Protein AF-X1PZP6-F1 (afdb_monomer_lite)

Structure (mmCIF, N/CA/C/O backbone):
data_AF-X1PZP6-F1
#
_entry.id   AF-X1PZP6-F1
#
loop_
_atom_site.group_PDB
_atom_site.id
_atom_site.type_symbol
_atom_site.label_atom_id
_atom_site.label_alt_id
_atom_site.label_comp_id
_atom_site.label_asym_id
_atom_site.label_entity_id
_atom_site.label_seq_id
_atom_site.pdbx_PDB_ins_code
_atom_site.Cartn_x
_atom_site.Cartn_y
_atom_site.Cartn_z
_atom_site.occupancy
_atom_site.B_iso_or_equiv
_atom_site.auth_seq_id
_atom_site.auth_comp_id
_atom_site.auth_asym_id
_atom_site.auth_atom_id
_atom_site.pdbx_PDB_model_num
ATOM 1 N N . HIS A 1 1 ? 18.015 -2.207 -12.209 1.00 95.69 1 HIS A N 1
ATOM 2 C CA . HIS A 1 1 ? 17.674 -1.345 -11.065 1.00 95.69 1 HIS A CA 1
ATOM 3 C C . HIS A 1 1 ? 18.508 -1.514 -9.787 1.00 95.69 1 HIS A C 1
ATOM 5 O O . HIS A 1 1 ? 19.257 -0.600 -9.487 1.00 95.69 1 HIS A O 1
ATOM 11 N N . LEU A 1 2 ? 18.472 -2.619 -9.016 1.00 95.50 2 LEU A N 1
ATOM 12 C CA . LEU A 1 2 ? 19.213 -2.667 -7.727 1.00 95.50 2 LEU A CA 1
ATOM 13 C C . LEU A 1 2 ? 20.711 -2.316 -7.862 1.00 95.50 2 LEU A C 1
ATOM 15 O O . LEU A 1 2 ? 21.256 -1.570 -7.054 1.00 95.50 2 LEU A O 1
ATOM 19 N N . ALA A 1 3 ? 21.375 -2.812 -8.912 1.00 95.50 3 ALA A N 1
ATOM 20 C CA . ALA A 1 3 ? 22.768 -2.464 -9.197 1.00 95.50 3 ALA A CA 1
ATOM 21 C C . ALA A 1 3 ? 22.977 -0.953 -9.432 1.00 95.50 3 ALA A C 1
ATOM 23 O O . ALA A 1 3 ? 23.988 -0.410 -8.993 1.00 95.50 3 ALA A O 1
ATOM 24 N N . TYR A 1 4 ? 22.013 -0.279 -10.068 1.00 97.00 4 TYR A N 1
ATOM 25 C CA . TYR A 1 4 ? 22.005 1.173 -10.251 1.00 97.00 4 TYR A CA 1
ATOM 26 C C . TYR A 1 4 ? 21.864 1.900 -8.909 1.00 97.00 4 TYR A C 1
ATOM 28 O O . TYR A 1 4 ? 22.669 2.782 -8.619 1.00 97.00 4 TYR A O 1
ATOM 36 N N . LEU A 1 5 ? 20.895 1.509 -8.070 1.00 96.38 5 LEU A N 1
ATOM 37 C CA . LEU A 1 5 ? 20.679 2.124 -6.753 1.00 96.38 5 LEU A CA 1
ATOM 38 C C . LEU A 1 5 ? 21.956 2.092 -5.911 1.00 96.38 5 LEU A C 1
ATOM 40 O O . LEU A 1 5 ? 22.409 3.121 -5.413 1.00 96.38 5 LEU A O 1
ATOM 44 N N . LYS A 1 6 ? 22.610 0.928 -5.874 1.00 95.25 6 LYS A N 1
ATOM 45 C CA . LYS A 1 6 ? 23.893 0.743 -5.197 1.00 95.25 6 LYS A CA 1
ATOM 46 C C . LYS A 1 6 ? 25.015 1.608 -5.760 1.00 95.25 6 LYS A C 1
ATOM 48 O O . LYS A 1 6 ? 25.738 2.234 -4.994 1.00 95.25 6 LYS A O 1
ATOM 53 N N . ALA A 1 7 ? 25.193 1.617 -7.081 1.00 96.50 7 ALA A N 1
ATOM 54 C CA . ALA A 1 7 ? 26.285 2.351 -7.721 1.00 96.50 7 ALA A CA 1
ATOM 55 C C . ALA A 1 7 ? 26.165 3.873 -7.542 1.00 96.50 7 ALA A C 1
ATOM 57 O O . ALA A 1 7 ? 27.146 4.590 -7.724 1.00 96.50 7 ALA A O 1
ATOM 58 N N . ASN A 1 8 ? 24.972 4.356 -7.188 1.00 96.38 8 ASN A N 1
ATOM 59 C CA . ASN A 1 8 ? 24.655 5.774 -7.074 1.00 96.38 8 ASN A CA 1
ATOM 60 C C . ASN A 1 8 ? 24.212 6.190 -5.664 1.00 96.38 8 ASN A C 1
ATOM 62 O O . ASN A 1 8 ? 23.780 7.330 -5.499 1.00 96.38 8 ASN A O 1
ATOM 66 N N . SER A 1 9 ? 24.307 5.291 -4.676 1.00 94.00 9 SER A N 1
ATOM 67 C CA . SER A 1 9 ? 23.881 5.511 -3.285 1.00 94.00 9 SER A CA 1
ATOM 68 C C . SER A 1 9 ? 22.495 6.159 -3.179 1.00 94.00 9 SER A C 1
ATOM 70 O O . SER A 1 9 ? 22.314 7.160 -2.487 1.00 94.00 9 SER A O 1
ATOM 72 N N . ALA A 1 10 ? 21.531 5.626 -3.928 1.00 93.12 10 ALA A N 1
ATOM 73 C CA . ALA A 1 10 ? 20.197 6.197 -4.070 1.00 93.12 10 ALA A CA 1
ATOM 74 C C . ALA A 1 10 ? 19.115 5.164 -3.751 1.00 93.12 10 ALA A C 1
ATOM 76 O O . ALA A 1 10 ? 19.317 3.972 -3.959 1.00 93.12 10 ALA A O 1
ATOM 77 N N . VAL A 1 11 ? 17.945 5.633 -3.320 1.00 92.38 11 VAL A N 1
ATOM 78 C CA . VAL A 1 11 ? 16.715 4.836 -3.208 1.00 92.38 11 VAL A CA 1
ATOM 79 C C . VAL A 1 11 ? 15.610 5.587 -3.944 1.00 92.38 11 VAL A C 1
ATOM 81 O O . VAL A 1 11 ? 15.443 6.792 -3.762 1.00 92.38 11 VAL A O 1
ATOM 84 N N . GLY A 1 12 ? 14.897 4.894 -4.826 1.00 92.88 12 GLY A N 1
ATOM 85 C CA . GLY A 1 12 ? 13.837 5.461 -5.655 1.00 92.88 12 GLY A CA 1
ATOM 86 C C . GLY A 1 12 ? 13.500 4.532 -6.816 1.00 92.88 12 GLY A C 1
ATOM 87 O O . GLY A 1 12 ? 14.046 3.439 -6.895 1.00 92.88 12 GLY A O 1
ATOM 88 N N . HIS A 1 13 ? 12.613 4.975 -7.707 1.00 93.88 13 HIS A N 1
ATOM 89 C CA . HIS A 1 13 ? 12.161 4.171 -8.854 1.00 93.88 13 HIS A CA 1
ATOM 90 C C . HIS A 1 13 ? 12.867 4.509 -10.169 1.00 93.88 13 HIS A C 1
ATOM 92 O O . HIS A 1 13 ? 12.934 3.694 -11.090 1.00 93.88 13 HIS A O 1
ATOM 98 N N . ASN A 1 14 ? 13.348 5.747 -10.286 1.00 95.44 14 ASN A N 1
ATOM 99 C CA . ASN A 1 14 ? 13.824 6.298 -11.546 1.00 95.44 14 ASN A CA 1
ATOM 100 C C . ASN A 1 14 ? 15.346 6.216 -11.646 1.00 95.44 14 ASN A C 1
ATOM 102 O O . ASN A 1 14 ? 16.065 6.372 -10.656 1.00 95.44 14 ASN A O 1
ATOM 106 N N . GLU A 1 15 ? 15.841 6.038 -12.867 1.00 97.06 15 GLU A N 1
ATOM 107 C CA . GLU A 1 15 ? 17.270 6.102 -13.170 1.00 97.06 15 GLU A CA 1
ATOM 108 C C . GLU A 1 15 ? 17.573 7.355 -13.999 1.00 97.06 15 GLU A C 1
ATOM 110 O O . GLU A 1 15 ? 16.755 7.832 -14.783 1.00 97.06 15 GLU A O 1
ATOM 115 N N . THR A 1 16 ? 18.765 7.919 -13.826 1.00 97.94 16 THR A N 1
ATOM 116 C CA . THR A 1 16 ? 19.224 9.096 -14.568 1.00 97.94 16 THR A CA 1
ATOM 117 C C . THR A 1 16 ? 20.174 8.654 -15.672 1.00 97.94 16 THR A C 1
ATOM 119 O O . THR A 1 16 ? 21.178 7.995 -15.396 1.00 97.94 16 THR A O 1
ATOM 122 N N . ALA A 1 17 ? 19.882 9.040 -16.915 1.00 97.56 17 ALA A N 1
ATOM 123 C CA . ALA A 1 17 ? 20.737 8.731 -18.056 1.00 97.56 17 ALA A CA 1
ATOM 124 C C . ALA A 1 17 ? 22.180 9.216 -17.824 1.00 97.56 17 ALA A C 1
ATOM 126 O O . ALA A 1 17 ? 22.410 10.301 -17.289 1.00 97.56 17 ALA A O 1
ATOM 127 N N . GLY A 1 18 ? 23.154 8.392 -18.214 1.00 96.88 18 GLY A N 1
ATOM 128 C CA . GLY A 1 18 ? 24.583 8.676 -18.045 1.00 96.88 18 GLY A CA 1
ATOM 129 C C . GLY A 1 18 ? 25.171 8.297 -16.680 1.00 96.88 18 GLY A C 1
ATOM 130 O O . GLY A 1 18 ? 26.392 8.307 -16.539 1.00 96.88 18 GLY A O 1
ATOM 131 N N . LYS A 1 19 ? 24.356 7.915 -15.686 1.00 97.94 19 LYS A N 1
ATOM 132 C CA . LYS A 1 19 ? 24.867 7.375 -14.416 1.00 97.94 19 LYS A CA 1
ATOM 133 C C . LYS A 1 19 ? 25.231 5.882 -14.528 1.00 97.94 19 LYS A C 1
ATOM 135 O O . LYS A 1 19 ? 24.613 5.159 -15.316 1.00 97.94 19 LYS A O 1
ATOM 140 N N . PRO A 1 20 ? 26.211 5.386 -13.744 1.00 97.69 20 PRO A N 1
ATOM 141 C CA . PRO A 1 20 ? 26.599 3.978 -13.758 1.00 97.69 20 PRO A CA 1
ATOM 142 C C . PRO A 1 20 ? 25.419 3.036 -13.501 1.00 97.69 20 PRO A C 1
ATOM 144 O O . PRO A 1 20 ? 24.624 3.257 -12.587 1.00 97.69 20 PRO A O 1
ATOM 147 N N . GLY A 1 21 ? 25.329 1.969 -14.297 1.00 94.88 21 GLY A N 1
ATOM 148 C CA . GLY A 1 21 ? 24.275 0.959 -14.177 1.00 94.88 21 GLY A CA 1
ATOM 149 C C . GLY A 1 21 ? 22.915 1.361 -14.755 1.00 94.88 21 GLY A C 1
ATOM 150 O O . GLY A 1 21 ? 21.955 0.636 -14.517 1.00 94.88 21 GLY A O 1
ATOM 151 N N . PHE A 1 22 ? 22.820 2.483 -15.482 1.00 97.44 22 PHE A N 1
ATOM 152 C CA . PHE A 1 22 ? 21.589 2.910 -16.153 1.00 97.44 22 PHE A CA 1
ATOM 153 C C . PHE A 1 22 ? 21.086 1.855 -17.149 1.00 97.44 22 PHE A C 1
ATOM 155 O O . PHE A 1 22 ? 21.840 1.346 -17.979 1.00 97.44 22 PHE A O 1
ATOM 162 N N . THR A 1 23 ? 19.794 1.566 -17.069 1.00 96.25 23 THR A N 1
ATOM 163 C CA . THR A 1 23 ? 19.047 0.610 -17.893 1.00 96.25 23 THR A CA 1
ATOM 164 C C . THR A 1 23 ? 17.779 1.226 -18.480 1.00 96.25 23 THR A C 1
ATOM 166 O O . THR A 1 23 ? 17.392 0.856 -19.584 1.00 96.25 23 THR A O 1
ATOM 169 N N . GLY A 1 24 ? 17.160 2.192 -17.795 1.00 97.25 24 GLY A N 1
ATOM 170 C CA . GLY A 1 24 ? 15.976 2.903 -18.281 1.00 97.25 24 GLY A CA 1
ATOM 171 C C . GLY A 1 24 ? 15.458 3.919 -17.264 1.00 97.25 24 GLY A C 1
ATOM 172 O O . GLY A 1 24 ? 15.634 3.743 -16.060 1.00 97.25 24 GLY A O 1
ATOM 173 N N . ALA A 1 25 ? 14.813 4.992 -17.721 1.00 97.31 25 ALA A N 1
ATOM 174 C CA . ALA A 1 25 ? 14.465 6.117 -16.853 1.00 97.31 25 ALA A CA 1
ATOM 175 C C . ALA A 1 25 ? 13.377 5.775 -15.822 1.00 97.31 25 ALA A C 1
ATOM 177 O O . ALA A 1 25 ? 13.389 6.324 -14.723 1.00 97.31 25 ALA A O 1
ATOM 178 N N . ASN A 1 26 ? 12.473 4.852 -16.153 1.00 96.94 26 ASN A N 1
ATOM 179 C CA . ASN A 1 26 ? 11.360 4.404 -15.310 1.00 96.94 26 ASN A CA 1
ATOM 180 C C . ASN A 1 26 ? 11.295 2.862 -15.237 1.00 96.94 26 ASN A C 1
ATOM 182 O O . ASN A 1 26 ? 11.942 2.188 -16.046 1.00 96.94 26 ASN A O 1
ATOM 186 N N . PRO A 1 27 ? 10.505 2.279 -14.311 1.00 96.38 27 PRO A N 1
ATOM 187 C CA . PRO A 1 27 ? 10.437 0.826 -14.128 1.00 96.38 27 PRO A CA 1
ATOM 188 C C . PRO A 1 27 ? 10.115 0.021 -15.394 1.00 96.38 27 PRO A C 1
ATOM 190 O O . PRO A 1 27 ? 10.671 -1.060 -15.597 1.00 96.38 27 PRO A O 1
ATOM 193 N N . TYR A 1 28 ? 9.255 0.549 -16.269 1.00 96.75 28 TYR A N 1
ATOM 194 C CA . TYR A 1 28 ? 8.913 -0.101 -17.534 1.00 96.75 28 TYR A CA 1
ATOM 195 C C . TYR A 1 28 ? 10.122 -0.204 -18.464 1.00 96.75 28 TYR A C 1
ATOM 197 O O . TYR A 1 28 ? 10.465 -1.297 -18.918 1.00 96.75 28 TYR A O 1
ATOM 205 N N . GLU A 1 29 ? 10.813 0.911 -18.700 1.00 97.69 29 GLU A N 1
ATOM 206 C CA . GLU A 1 29 ? 12.006 0.940 -19.550 1.00 97.69 29 GLU A CA 1
ATOM 207 C C . GLU A 1 29 ? 13.117 0.038 -19.005 1.00 97.69 29 GLU A C 1
ATOM 209 O O . GLU A 1 29 ? 13.727 -0.707 -19.771 1.00 97.69 29 GLU A O 1
ATOM 214 N N . GLN A 1 30 ? 13.331 0.045 -17.685 1.00 97.00 30 GLN A N 1
ATOM 215 C CA . GLN A 1 30 ? 14.315 -0.815 -17.019 1.00 97.00 30 GLN A CA 1
ATOM 216 C C . GLN A 1 30 ? 14.037 -2.299 -17.276 1.00 97.00 30 GLN A C 1
ATOM 218 O O . GLN A 1 30 ? 14.954 -3.057 -17.589 1.00 97.00 30 GLN A O 1
ATOM 223 N N . GLY A 1 31 ? 12.773 -2.720 -17.146 1.00 94.81 31 GLY A N 1
ATOM 224 C CA . GLY A 1 31 ? 12.367 -4.101 -17.394 1.00 94.81 31 GLY A CA 1
ATOM 225 C C . GLY A 1 31 ? 12.515 -4.495 -18.864 1.00 94.81 31 GLY A C 1
ATOM 226 O O . GLY A 1 31 ? 13.090 -5.540 -19.174 1.00 94.81 31 GLY A O 1
ATOM 227 N N . VAL A 1 32 ? 12.043 -3.649 -19.784 1.00 95.19 32 VAL A N 1
ATOM 228 C CA . VAL A 1 32 ? 12.137 -3.907 -21.231 1.00 95.19 32 VAL A CA 1
ATOM 229 C C . VAL A 1 32 ? 13.595 -3.993 -21.692 1.00 95.19 32 VAL A C 1
ATOM 231 O O . VAL A 1 32 ? 13.919 -4.857 -22.508 1.00 95.19 32 VAL A O 1
ATOM 234 N N . ALA A 1 33 ? 14.490 -3.168 -21.140 1.00 95.56 33 ALA A N 1
ATOM 235 C CA . ALA A 1 33 ? 15.917 -3.185 -21.467 1.00 95.56 33 ALA A CA 1
ATOM 236 C C . ALA A 1 33 ? 16.604 -4.528 -21.162 1.00 95.56 33 ALA A C 1
ATOM 238 O O . ALA A 1 33 ? 17.604 -4.862 -21.795 1.00 95.56 33 ALA A O 1
ATOM 239 N N . VAL A 1 34 ? 16.059 -5.316 -20.229 1.00 91.12 34 VAL A N 1
ATOM 240 C CA . VAL A 1 34 ? 16.585 -6.638 -19.846 1.00 91.12 34 VAL A CA 1
ATOM 241 C C . VAL A 1 34 ? 15.716 -7.803 -20.335 1.00 91.12 34 VAL A C 1
ATOM 243 O O . VAL A 1 34 ? 15.898 -8.935 -19.893 1.00 91.12 34 VAL A O 1
ATOM 246 N N . GLY A 1 35 ? 14.793 -7.546 -21.269 1.00 92.00 35 GLY A N 1
ATOM 247 C CA . GLY A 1 35 ? 14.030 -8.583 -21.969 1.00 92.00 35 GLY A CA 1
ATOM 248 C C . GLY A 1 35 ? 12.621 -8.846 -21.437 1.00 92.00 35 GLY A C 1
ATOM 249 O O . GLY A 1 35 ? 11.993 -9.819 -21.855 1.00 92.00 35 GLY A O 1
ATOM 250 N N . ALA A 1 36 ? 12.090 -8.002 -20.549 1.00 91.88 36 ALA A N 1
ATOM 251 C CA . ALA A 1 36 ? 10.678 -8.080 -20.189 1.00 91.88 36 ALA A CA 1
ATOM 252 C C . ALA A 1 36 ? 9.788 -7.778 -21.417 1.00 91.88 36 ALA A C 1
ATOM 254 O O . ALA A 1 36 ? 10.164 -7.010 -22.306 1.00 91.88 36 ALA A O 1
ATOM 255 N N . SER A 1 37 ? 8.595 -8.381 -21.479 1.00 90.69 37 SER A N 1
ATOM 256 C CA . SER A 1 37 ? 7.618 -8.117 -22.545 1.00 90.69 37 SER A CA 1
ATOM 257 C C . SER A 1 37 ? 7.299 -6.621 -22.658 1.00 90.69 37 SER A C 1
ATOM 259 O O . SER A 1 37 ? 7.200 -5.933 -21.646 1.00 90.69 37 SER A O 1
ATOM 261 N N . LYS A 1 38 ? 7.113 -6.124 -23.884 1.00 93.00 38 LYS A N 1
ATOM 262 C CA . LYS A 1 38 ? 6.648 -4.749 -24.123 1.00 93.00 38 LYS A CA 1
ATOM 263 C C . LYS A 1 38 ? 5.143 -4.598 -23.904 1.00 93.00 38 LYS A C 1
ATOM 265 O O . LYS A 1 38 ? 4.691 -3.510 -23.593 1.00 93.00 38 LYS A O 1
ATOM 270 N N . ASP A 1 39 ? 4.382 -5.685 -23.987 1.00 92.31 39 ASP A N 1
ATOM 271 C CA . ASP A 1 39 ? 2.924 -5.677 -23.835 1.00 92.31 39 ASP A CA 1
ATOM 272 C C . ASP A 1 39 ? 2.522 -5.904 -22.372 1.00 92.31 39 ASP A C 1
ATOM 274 O O . ASP A 1 39 ? 1.774 -6.830 -22.058 1.00 92.31 39 ASP A O 1
ATOM 278 N N . GLN A 1 40 ? 3.090 -5.124 -21.453 1.00 92.88 40 GLN A N 1
ATOM 279 C CA . GLN A 1 40 ? 2.795 -5.233 -20.026 1.00 92.88 40 GLN A CA 1
ATOM 280 C C . GLN A 1 40 ? 2.974 -3.895 -19.309 1.00 92.88 40 GLN A C 1
ATOM 282 O O . GLN A 1 40 ? 3.670 -2.993 -19.783 1.00 92.88 40 GLN A O 1
ATOM 287 N N . TRP A 1 41 ? 2.408 -3.817 -18.113 1.00 95.62 41 TRP A N 1
ATOM 288 C CA . TRP A 1 41 ? 2.738 -2.797 -17.132 1.00 95.62 41 TRP A CA 1
ATOM 289 C C . TRP A 1 41 ? 3.763 -3.322 -16.138 1.00 95.62 41 TRP A C 1
ATOM 291 O O . TRP A 1 41 ? 3.681 -4.474 -15.707 1.00 95.62 41 TRP A O 1
ATOM 301 N N . ILE A 1 42 ? 4.718 -2.467 -15.772 1.00 95.69 42 ILE A N 1
ATOM 302 C CA . ILE A 1 42 ? 5.738 -2.781 -14.770 1.00 95.69 42 ILE A CA 1
ATOM 303 C C . ILE A 1 42 ? 5.692 -1.737 -13.660 1.00 95.69 42 ILE A C 1
ATOM 305 O O . ILE A 1 42 ? 5.893 -0.546 -13.894 1.00 95.69 42 ILE A O 1
ATOM 309 N N . SER A 1 43 ? 5.461 -2.184 -12.434 1.00 93.94 43 SER A N 1
ATOM 310 C CA . SER A 1 43 ? 5.644 -1.364 -11.240 1.00 93.94 43 SER A CA 1
ATOM 311 C C . SER A 1 43 ? 6.860 -1.812 -10.452 1.00 93.94 43 SER A C 1
ATOM 313 O O . SER A 1 43 ? 7.409 -2.888 -10.692 1.00 93.94 43 SER A O 1
ATOM 315 N N . GLN A 1 44 ? 7.264 -0.992 -9.490 1.00 94.81 44 GLN A N 1
ATOM 316 C CA . GLN A 1 44 ? 8.413 -1.253 -8.655 1.00 94.81 44 GLN A CA 1
ATOM 317 C C . GLN A 1 44 ? 8.210 -0.732 -7.231 1.00 94.81 44 GLN A C 1
ATOM 319 O O . GLN A 1 44 ? 7.620 0.325 -7.033 1.00 94.81 44 GLN A O 1
ATOM 324 N N . ALA A 1 45 ? 8.750 -1.454 -6.254 1.00 94.31 45 ALA A N 1
ATOM 325 C CA . ALA A 1 45 ? 9.012 -0.967 -4.904 1.00 94.31 45 ALA A CA 1
ATOM 326 C C . ALA A 1 45 ? 10.514 -1.103 -4.626 1.00 94.31 45 ALA A C 1
ATOM 328 O O . ALA A 1 45 ? 11.132 -2.082 -5.054 1.00 94.31 45 ALA A O 1
ATOM 329 N N . ALA A 1 46 ? 11.109 -0.126 -3.947 1.00 93.94 46 ALA A N 1
ATOM 330 C CA . ALA A 1 46 ? 12.536 -0.115 -3.648 1.00 93.94 46 ALA A CA 1
ATOM 331 C C . ALA A 1 46 ? 12.781 0.359 -2.216 1.00 93.94 46 ALA A C 1
ATOM 333 O O . ALA A 1 46 ? 12.115 1.277 -1.750 1.00 93.94 46 ALA A O 1
ATOM 334 N N . ASP A 1 47 ? 13.745 -0.265 -1.548 1.00 93.31 47 ASP A N 1
ATOM 335 C CA . ASP A 1 47 ? 14.122 0.033 -0.169 1.00 93.31 47 ASP A CA 1
ATOM 336 C C . ASP A 1 47 ? 15.649 -0.013 -0.005 1.00 93.31 47 ASP A C 1
ATOM 338 O O . ASP A 1 47 ? 16.343 -0.774 -0.691 1.00 93.31 47 ASP A O 1
ATOM 342 N N . GLY A 1 48 ? 16.158 0.786 0.931 1.00 91.31 48 GLY A N 1
ATOM 343 C CA . GLY A 1 48 ? 17.525 0.745 1.453 1.00 91.31 48 GLY A CA 1
ATOM 344 C C . GLY A 1 48 ? 17.679 -0.194 2.658 1.00 91.31 48 GLY A C 1
ATOM 345 O O . GLY A 1 48 ? 18.538 0.037 3.509 1.00 91.31 48 GLY A O 1
ATOM 346 N N . SER A 1 49 ? 16.845 -1.234 2.739 1.00 88.19 49 SER A N 1
ATOM 347 C CA . SER A 1 49 ? 16.806 -2.227 3.812 1.00 88.19 49 SER A CA 1
ATOM 348 C C . SER A 1 49 ? 16.720 -3.649 3.248 1.00 88.19 49 SER A C 1
ATOM 350 O O . SER A 1 49 ? 16.057 -3.914 2.242 1.00 88.19 49 SER A O 1
ATOM 352 N N . ILE A 1 50 ? 17.360 -4.612 3.926 1.00 86.38 50 ILE A N 1
ATOM 353 C CA . ILE A 1 50 ? 17.142 -6.049 3.662 1.00 86.38 50 ILE A CA 1
ATOM 354 C C . ILE A 1 50 ? 15.802 -6.545 4.231 1.00 86.38 50 ILE A C 1
ATOM 356 O O . ILE A 1 50 ? 15.319 -7.599 3.825 1.00 86.38 50 ILE A O 1
ATOM 360 N N . GLY A 1 51 ? 15.206 -5.785 5.156 1.00 89.38 51 GLY A N 1
ATOM 361 C CA . GLY A 1 51 ? 13.892 -6.018 5.756 1.00 89.38 51 GLY A CA 1
ATOM 362 C C . GLY A 1 51 ? 12.731 -5.437 4.948 1.00 89.38 51 GLY A C 1
ATOM 363 O O . GLY A 1 51 ? 11.620 -5.375 5.462 1.00 89.38 51 GLY A O 1
ATOM 364 N N . CYS A 1 52 ? 12.963 -5.065 3.687 1.00 91.38 52 CYS A N 1
ATOM 365 C CA . CYS A 1 52 ? 12.043 -4.293 2.851 1.00 91.38 52 CYS A CA 1
ATOM 366 C C . CYS A 1 52 ? 10.594 -4.789 2.823 1.00 91.38 52 CYS A C 1
ATOM 368 O O . CYS A 1 52 ? 9.677 -3.988 2.755 1.00 91.38 52 CYS A O 1
ATOM 370 N N . LEU A 1 53 ? 10.332 -6.101 2.884 1.00 91.75 53 LEU A N 1
ATOM 371 C CA . LEU A 1 53 ? 8.950 -6.593 2.917 1.00 91.75 53 LEU A CA 1
ATOM 372 C C . LEU A 1 53 ? 8.213 -6.157 4.190 1.00 91.75 53 LEU A C 1
ATOM 374 O O . LEU A 1 53 ? 7.022 -5.871 4.121 1.00 91.75 53 LEU A O 1
ATOM 378 N N . ALA A 1 54 ? 8.899 -6.119 5.333 1.00 92.44 54 ALA A N 1
ATOM 379 C CA . ALA A 1 54 ? 8.333 -5.605 6.575 1.00 92.44 54 ALA A CA 1
ATOM 380 C C . ALA A 1 54 ? 8.143 -4.085 6.491 1.00 92.44 54 ALA A C 1
ATOM 382 O O . ALA A 1 54 ? 7.084 -3.591 6.866 1.00 92.44 54 ALA A O 1
ATOM 383 N N . ASP A 1 55 ? 9.116 -3.373 5.921 1.00 93.44 55 ASP A N 1
ATOM 384 C CA . ASP A 1 55 ? 9.069 -1.919 5.740 1.00 93.44 55 ASP A CA 1
ATOM 385 C C . ASP A 1 55 ? 7.918 -1.507 4.799 1.00 93.44 55 ASP A C 1
ATOM 387 O O . ASP A 1 55 ? 7.099 -0.657 5.139 1.00 93.44 55 ASP A O 1
ATOM 391 N N . PHE A 1 56 ? 7.754 -2.198 3.667 1.00 94.75 56 PHE A N 1
ATOM 392 C CA . PHE A 1 56 ? 6.643 -1.987 2.736 1.00 94.75 56 PHE A CA 1
ATOM 393 C C . PHE A 1 56 ? 5.281 -2.384 3.310 1.00 94.75 56 PHE A C 1
ATOM 395 O O . PHE A 1 56 ? 4.272 -1.804 2.918 1.00 94.75 56 PHE A O 1
ATOM 402 N N . ARG A 1 57 ? 5.216 -3.379 4.206 1.00 95.50 57 ARG A N 1
ATOM 403 C CA . ARG A 1 57 ? 3.972 -3.710 4.921 1.00 95.50 57 ARG A CA 1
ATOM 404 C C . ARG A 1 57 ? 3.628 -2.663 5.972 1.00 95.50 57 ARG A C 1
ATOM 406 O O . ARG A 1 57 ? 2.458 -2.377 6.178 1.00 95.50 57 ARG A O 1
ATOM 413 N N . ASN A 1 58 ? 4.638 -2.081 6.606 1.00 95.88 58 ASN A N 1
ATOM 414 C CA . ASN A 1 58 ? 4.516 -1.000 7.574 1.00 95.88 58 ASN A CA 1
ATOM 415 C C . ASN A 1 58 ? 4.482 0.371 6.883 1.00 95.88 58 ASN A C 1
ATOM 417 O O . ASN A 1 58 ? 5.198 1.290 7.263 1.00 95.88 58 ASN A O 1
ATOM 421 N N . SER A 1 59 ? 3.694 0.487 5.821 1.00 95.56 59 SER A N 1
ATOM 422 C CA . SER A 1 59 ? 3.658 1.650 4.943 1.00 95.56 59 SER A CA 1
ATOM 423 C C . SER A 1 59 ? 2.233 1.868 4.434 1.00 95.56 59 SER A C 1
ATOM 425 O O . SER A 1 59 ? 1.392 0.973 4.495 1.00 95.56 59 SER A O 1
ATOM 427 N N . VAL A 1 60 ? 1.935 3.068 3.942 1.00 97.25 60 VAL A N 1
ATOM 428 C CA . VAL A 1 60 ? 0.666 3.375 3.277 1.00 97.25 60 VAL A CA 1
ATOM 429 C C . VAL A 1 60 ? 0.751 3.000 1.796 1.00 97.25 60 VAL A C 1
ATOM 431 O O . VAL A 1 60 ? 0.044 2.108 1.324 1.00 97.25 60 VAL A O 1
ATOM 434 N N . TYR A 1 61 ? 1.629 3.644 1.028 1.00 96.31 61 TYR A N 1
ATOM 435 C CA . TYR A 1 61 ? 1.616 3.522 -0.428 1.00 96.31 61 TYR A CA 1
ATOM 436 C C . TYR A 1 61 ? 2.273 2.240 -0.927 1.00 96.31 61 TYR A C 1
ATOM 438 O O . TYR A 1 61 ? 1.763 1.628 -1.870 1.00 96.31 61 TYR A O 1
ATOM 446 N N . HIS A 1 62 ? 3.356 1.789 -0.294 1.00 95.88 62 HIS A N 1
ATOM 447 C CA . HIS A 1 62 ? 3.952 0.509 -0.659 1.00 95.88 62 HIS A CA 1
ATOM 448 C C . HIS A 1 62 ? 3.057 -0.661 -0.253 1.00 95.88 62 HIS A C 1
ATOM 450 O O . HIS A 1 62 ? 2.921 -1.571 -1.064 1.00 95.88 62 HIS A O 1
ATOM 456 N N . LEU A 1 63 ? 2.364 -0.630 0.895 1.00 96.94 63 LEU A N 1
ATOM 457 C CA . LEU A 1 63 ? 1.471 -1.723 1.313 1.00 96.94 63 LEU A CA 1
ATOM 458 C C . LEU A 1 63 ? 0.373 -2.001 0.277 1.00 96.94 63 LEU A C 1
ATOM 460 O O . LEU A 1 63 ? 0.221 -3.142 -0.169 1.00 96.94 63 LEU A O 1
ATOM 464 N N . GLN A 1 64 ? -0.354 -0.972 -0.179 1.00 96.06 64 GLN A N 1
ATOM 465 C CA . GLN A 1 64 ? -1.344 -1.155 -1.255 1.00 96.06 64 GLN A CA 1
ATOM 466 C C . GLN A 1 64 ? -0.694 -1.612 -2.567 1.00 96.06 64 GLN A C 1
ATOM 468 O O . GLN A 1 64 ? -1.343 -2.281 -3.377 1.00 96.06 64 GLN A O 1
ATOM 473 N N . GLY A 1 65 ? 0.577 -1.255 -2.775 1.00 94.25 65 GLY A N 1
ATOM 474 C CA . GLY A 1 65 ? 1.332 -1.570 -3.973 1.00 94.25 65 GLY A CA 1
ATOM 475 C C . GLY A 1 65 ? 1.755 -3.036 -4.040 1.00 94.25 65 GLY A C 1
ATOM 476 O O . GLY A 1 65 ? 1.451 -3.729 -5.014 1.00 94.25 65 GLY A O 1
ATOM 477 N N . ILE A 1 66 ? 2.393 -3.527 -2.974 1.00 94.38 66 ILE A N 1
ATOM 478 C CA . ILE A 1 66 ? 2.874 -4.909 -2.846 1.00 94.38 66 ILE A CA 1
ATOM 479 C C . ILE A 1 66 ? 1.727 -5.918 -2.703 1.00 94.38 66 ILE A C 1
ATOM 481 O O . ILE A 1 66 ? 1.928 -7.100 -2.949 1.00 94.38 66 ILE A O 1
ATOM 485 N N . THR A 1 67 ? 0.529 -5.453 -2.333 1.00 93.81 67 THR A N 1
ATOM 486 C CA . THR A 1 67 ? -0.707 -6.255 -2.272 1.00 93.81 67 THR A CA 1
ATOM 487 C C . THR A 1 67 ? -1.659 -5.981 -3.440 1.00 93.81 67 THR A C 1
ATOM 489 O O . THR A 1 67 ? -2.825 -6.375 -3.394 1.00 93.81 67 THR A O 1
ATOM 492 N N . SER A 1 68 ? -1.206 -5.257 -4.470 1.00 92.50 68 SER A N 1
ATOM 493 C CA . SER A 1 68 ? -2.033 -4.945 -5.637 1.00 92.50 68 SER A CA 1
ATOM 494 C C . SER A 1 68 ? -2.173 -6.122 -6.598 1.00 92.50 68 SER A C 1
ATOM 496 O O . SER A 1 68 ? -1.630 -7.201 -6.377 1.00 92.50 68 SER A O 1
ATOM 498 N N . ASN A 1 69 ? -2.903 -5.901 -7.690 1.00 91.00 69 ASN A N 1
ATOM 499 C CA . ASN A 1 69 ? -3.046 -6.892 -8.745 1.00 91.00 69 ASN A CA 1
ATOM 500 C C . ASN A 1 69 ? -1.693 -7.070 -9.441 1.00 91.00 69 ASN A C 1
ATOM 502 O O . ASN A 1 69 ? -1.141 -6.121 -10.001 1.00 91.00 69 ASN A O 1
ATOM 506 N N . GLN A 1 70 ? -1.153 -8.279 -9.380 1.00 90.62 70 GLN A N 1
ATOM 507 C CA . GLN A 1 70 ? 0.154 -8.630 -9.924 1.00 90.62 70 GLN A CA 1
ATOM 508 C C . GLN A 1 70 ? 0.055 -10.023 -10.544 1.00 90.62 70 GLN A C 1
ATOM 510 O O . GLN A 1 70 ? -0.784 -10.825 -10.141 1.00 90.62 70 GLN A O 1
ATOM 515 N N . GLU A 1 71 ? 0.888 -10.317 -11.534 1.00 93.00 71 GLU A N 1
ATOM 516 C CA . GLU A 1 71 ? 0.962 -11.653 -12.147 1.00 93.00 71 GLU A CA 1
ATOM 517 C C . GLU A 1 71 ? 2.337 -12.274 -11.964 1.00 93.00 71 GLU A C 1
ATOM 519 O O . GLU A 1 71 ? 2.474 -13.478 -11.761 1.00 93.00 71 GLU A O 1
ATOM 524 N N . THR A 1 72 ? 3.367 -11.435 -12.021 1.00 92.88 72 THR A N 1
ATOM 525 C CA . THR A 1 72 ? 4.752 -11.846 -11.829 1.00 92.88 72 THR A CA 1
ATOM 526 C C . THR A 1 72 ? 5.443 -10.895 -10.875 1.00 92.88 72 THR A C 1
ATOM 528 O O . THR A 1 72 ? 5.277 -9.678 -10.986 1.00 92.88 72 THR A O 1
ATOM 531 N N . ILE A 1 73 ? 6.270 -11.447 -9.992 1.00 93.69 73 ILE A N 1
ATOM 532 C CA . ILE A 1 73 ? 7.068 -10.684 -9.036 1.00 93.69 73 ILE A CA 1
ATOM 533 C C . ILE A 1 73 ? 8.532 -11.064 -9.230 1.00 93.69 73 ILE A C 1
ATOM 535 O O . ILE A 1 73 ? 8.883 -12.242 -9.190 1.00 93.69 73 ILE A O 1
ATOM 539 N N . GLY A 1 74 ? 9.387 -10.067 -9.439 1.00 93.62 74 GLY A N 1
ATOM 540 C CA . GLY A 1 74 ? 10.838 -10.224 -9.434 1.00 93.62 74 GLY A CA 1
ATOM 541 C C . GLY A 1 74 ? 11.433 -9.507 -8.231 1.00 93.62 74 GLY A C 1
ATOM 542 O O . GLY A 1 74 ? 11.258 -8.299 -8.109 1.00 93.62 74 GLY A O 1
ATOM 543 N N . LEU A 1 75 ? 12.145 -10.224 -7.363 1.00 94.25 75 LEU A N 1
ATOM 544 C CA . LEU A 1 75 ? 12.772 -9.673 -6.160 1.00 94.25 75 LEU A CA 1
ATOM 545 C C . LEU A 1 75 ? 14.295 -9.754 -6.270 1.00 94.25 75 LEU A C 1
ATOM 547 O O . LEU A 1 75 ? 14.852 -10.798 -6.603 1.00 94.25 75 LEU A O 1
ATOM 551 N N . SER A 1 76 ? 14.969 -8.659 -5.938 1.00 93.94 76 SER A N 1
ATOM 552 C CA . SER A 1 76 ? 16.419 -8.610 -5.788 1.00 93.94 76 SER A CA 1
ATOM 553 C C . SER A 1 76 ? 16.753 -7.981 -4.444 1.00 93.94 76 SER A C 1
ATOM 555 O O . SER A 1 76 ? 16.375 -6.839 -4.203 1.00 93.94 76 SER A O 1
ATOM 557 N N . ILE A 1 77 ? 17.499 -8.696 -3.600 1.00 94.50 77 ILE A N 1
ATOM 558 C CA . ILE A 1 77 ? 17.993 -8.199 -2.308 1.00 94.50 77 ILE A CA 1
ATOM 559 C C . ILE A 1 77 ? 19.502 -8.383 -2.275 1.00 94.50 77 ILE A C 1
ATOM 561 O O . ILE A 1 77 ? 19.992 -9.494 -2.485 1.00 94.50 77 ILE A O 1
ATOM 565 N N . ARG A 1 78 ? 20.248 -7.302 -2.040 1.00 92.56 78 ARG A N 1
ATOM 566 C CA . ARG A 1 78 ? 21.709 -7.362 -1.953 1.00 92.56 78 ARG A CA 1
ATOM 567 C C . ARG A 1 78 ? 22.297 -6.111 -1.307 1.00 92.56 78 ARG A C 1
ATOM 569 O O . ARG A 1 78 ? 21.940 -5.003 -1.690 1.00 92.56 78 ARG A O 1
ATOM 576 N N . ASP A 1 79 ? 23.271 -6.309 -0.416 1.00 89.69 79 ASP A N 1
ATOM 577 C CA . ASP A 1 79 ? 24.119 -5.259 0.172 1.00 89.69 79 ASP A CA 1
ATOM 578 C C . ASP A 1 79 ? 23.319 -4.075 0.747 1.00 89.69 79 ASP A C 1
ATOM 580 O O . ASP A 1 79 ? 23.632 -2.919 0.480 1.00 89.69 79 ASP A O 1
ATOM 584 N N . GLY A 1 80 ? 22.256 -4.376 1.500 1.00 90.00 80 GLY A N 1
ATOM 585 C CA . GLY A 1 80 ? 21.404 -3.356 2.116 1.00 90.00 80 GLY A CA 1
ATOM 586 C C . GLY A 1 80 ? 20.356 -2.747 1.189 1.00 90.00 80 GLY A C 1
ATOM 587 O O . GLY A 1 80 ? 19.695 -1.816 1.599 1.00 90.00 80 GLY A O 1
ATOM 588 N N . TYR A 1 81 ? 20.173 -3.247 -0.032 1.00 93.94 81 TYR A N 1
ATOM 589 C CA . TYR A 1 81 ? 19.115 -2.784 -0.931 1.00 93.94 81 TYR A CA 1
ATOM 590 C C . TYR A 1 81 ? 18.137 -3.901 -1.242 1.00 93.94 81 TYR A C 1
ATOM 592 O O . TYR A 1 81 ? 18.514 -5.074 -1.324 1.00 93.94 81 TYR A O 1
ATOM 600 N N . CYS A 1 82 ? 16.902 -3.507 -1.513 1.00 95.25 82 CYS A N 1
ATOM 601 C CA . CYS A 1 82 ? 15.847 -4.381 -1.979 1.00 95.25 82 CYS A CA 1
ATOM 602 C C . CYS A 1 82 ? 15.070 -3.698 -3.103 1.00 95.25 82 CYS A C 1
ATOM 604 O O . CYS A 1 82 ? 14.718 -2.527 -3.005 1.00 95.25 82 CYS A O 1
ATOM 606 N N . VAL A 1 83 ? 14.809 -4.428 -4.186 1.00 95.19 83 VAL A N 1
ATOM 607 C CA . VAL A 1 83 ? 13.945 -3.978 -5.281 1.00 95.19 83 VAL A CA 1
ATOM 608 C C . VAL A 1 83 ? 12.991 -5.104 -5.642 1.00 95.19 83 VAL A C 1
ATOM 610 O O . VAL A 1 83 ? 13.429 -6.218 -5.938 1.00 95.19 83 VAL A O 1
ATOM 613 N N . MET A 1 84 ? 11.700 -4.793 -5.661 1.00 95.06 84 MET A N 1
ATOM 614 C CA . MET A 1 84 ? 10.652 -5.643 -6.212 1.00 95.06 84 MET A CA 1
ATOM 615 C C . MET A 1 84 ? 10.108 -5.026 -7.488 1.00 95.06 84 MET A C 1
ATOM 617 O O . MET A 1 84 ? 9.744 -3.858 -7.480 1.00 95.06 84 MET A O 1
ATOM 621 N N . ASN A 1 85 ? 10.017 -5.810 -8.557 1.00 95.12 85 ASN A N 1
ATOM 622 C CA . ASN A 1 85 ? 9.277 -5.451 -9.760 1.00 95.12 85 ASN A CA 1
ATOM 623 C C . ASN A 1 85 ? 8.009 -6.290 -9.852 1.00 95.12 85 ASN A C 1
ATOM 625 O O . ASN A 1 85 ? 8.035 -7.495 -9.597 1.00 95.12 85 ASN A O 1
ATOM 629 N N . PHE A 1 86 ? 6.930 -5.651 -10.278 1.00 95.06 86 PHE A N 1
ATOM 630 C CA . PHE A 1 86 ? 5.611 -6.246 -10.410 1.00 95.06 86 PHE A CA 1
ATOM 631 C C . PHE A 1 86 ? 5.154 -6.135 -11.857 1.00 95.06 86 PHE A C 1
ATOM 633 O O . PHE A 1 86 ? 5.067 -5.028 -12.385 1.00 95.06 86 PHE A O 1
ATOM 640 N N . GLY A 1 87 ? 4.887 -7.271 -12.493 1.00 94.50 87 GLY A N 1
ATOM 641 C CA . GLY A 1 87 ? 4.418 -7.343 -13.875 1.00 94.50 87 GLY A CA 1
ATOM 642 C C . GLY A 1 87 ? 2.922 -7.624 -13.949 1.00 94.50 87 GLY A C 1
ATOM 643 O O . GLY A 1 87 ? 2.417 -8.487 -13.223 1.00 94.50 87 GLY A O 1
ATOM 644 N N . VAL A 1 88 ? 2.232 -6.908 -14.838 1.00 94.94 88 VAL A N 1
ATOM 645 C CA . VAL A 1 88 ? 0.833 -7.154 -15.208 1.00 94.94 88 VAL A CA 1
ATOM 646 C C . VAL A 1 88 ? 0.694 -7.126 -16.724 1.00 94.94 88 VAL A C 1
ATOM 648 O O . VAL A 1 88 ? 0.935 -6.098 -17.356 1.00 94.94 88 VAL A O 1
ATOM 651 N N . LYS A 1 89 ? 0.251 -8.238 -17.306 1.00 92.5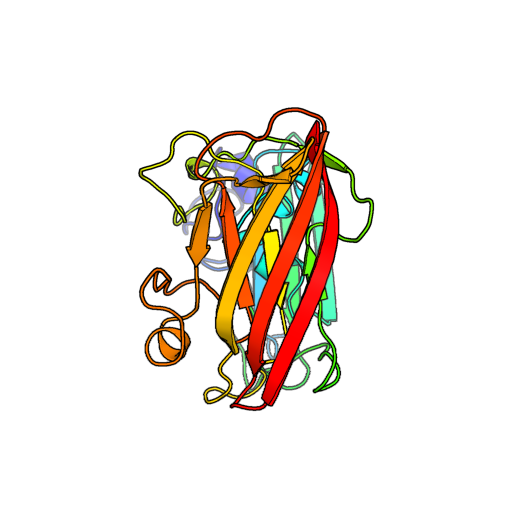0 89 LYS A N 1
ATOM 652 C CA . LYS A 1 89 ? -0.014 -8.388 -18.736 1.00 92.50 89 LYS A CA 1
ATOM 653 C C . LYS A 1 89 ? -1.501 -8.570 -19.032 1.00 92.50 89 LYS A C 1
ATOM 655 O O . LYS A 1 89 ? -2.020 -7.939 -19.955 1.00 92.50 89 LYS A O 1
ATOM 660 N N . THR A 1 90 ? -2.218 -9.395 -18.270 1.00 92.56 90 THR A N 1
ATOM 661 C CA . THR A 1 90 ? -3.644 -9.641 -18.540 1.00 92.56 90 THR A CA 1
ATOM 662 C C . THR A 1 90 ? -4.461 -8.391 -18.249 1.00 92.56 90 THR A C 1
ATOM 664 O O . THR A 1 90 ? -4.380 -7.812 -17.168 1.00 92.56 90 THR A O 1
ATOM 667 N N . GLY A 1 91 ? -5.258 -7.956 -19.226 1.00 88.31 91 GLY A N 1
ATOM 668 C CA . GLY A 1 91 ? -6.102 -6.767 -19.092 1.00 88.31 91 GLY A CA 1
ATOM 669 C C . GLY A 1 91 ? -5.328 -5.448 -18.988 1.00 88.31 91 GLY A C 1
ATOM 670 O O . GLY A 1 91 ? -5.937 -4.419 -18.728 1.00 88.31 91 GLY A O 1
ATOM 671 N N . ALA A 1 92 ? -4.008 -5.440 -19.203 1.00 82.12 92 ALA A N 1
ATOM 672 C CA . ALA A 1 92 ? -3.177 -4.253 -19.005 1.00 82.12 92 ALA A CA 1
ATOM 673 C C . ALA A 1 92 ? -3.457 -3.122 -20.026 1.00 82.12 92 ALA A C 1
ATOM 675 O O . ALA A 1 92 ? -3.090 -1.976 -19.784 1.00 82.12 92 ALA A O 1
ATOM 676 N N . ASN A 1 93 ? -4.172 -3.419 -21.125 1.00 83.62 93 ASN A N 1
ATOM 677 C CA . ASN A 1 93 ? -4.623 -2.461 -22.147 1.00 83.62 93 ASN A CA 1
ATOM 678 C C . ASN A 1 93 ? -3.504 -1.527 -22.645 1.00 83.62 93 ASN A C 1
ATOM 680 O O . ASN A 1 93 ? -3.672 -0.312 -22.719 1.00 83.62 93 ASN A O 1
ATOM 684 N N . GLY A 1 94 ? -2.353 -2.114 -22.979 1.00 86.44 94 GLY A N 1
ATOM 685 C CA . GLY A 1 94 ? -1.167 -1.402 -23.446 1.00 86.44 94 GLY A CA 1
ATOM 686 C C . GLY A 1 94 ? 0.037 -1.621 -22.536 1.00 86.44 94 GLY A C 1
ATOM 687 O O . GLY A 1 94 ? 0.086 -2.575 -21.758 1.00 86.44 94 GLY A O 1
ATOM 688 N N . SER A 1 95 ? 1.011 -0.725 -22.664 1.00 92.69 95 SER A N 1
ATOM 689 C CA . SER A 1 95 ? 2.297 -0.779 -21.975 1.00 92.69 95 SER A CA 1
ATOM 690 C C . SER A 1 95 ? 2.506 0.461 -21.117 1.00 92.69 95 SER A C 1
ATOM 692 O O . SER A 1 95 ? 2.180 1.565 -21.558 1.00 92.69 95 SER A O 1
ATOM 694 N N . GLY A 1 96 ? 3.108 0.314 -19.942 1.00 94.69 96 GLY A N 1
ATOM 695 C CA . GLY A 1 96 ? 3.360 1.458 -19.073 1.00 94.69 96 GLY A CA 1
ATOM 696 C C . GLY A 1 96 ? 4.064 1.098 -17.776 1.00 94.69 96 GLY A C 1
ATOM 697 O O . GLY A 1 96 ? 4.451 -0.050 -17.553 1.00 94.69 96 GLY A O 1
ATOM 698 N N . TYR A 1 97 ? 4.226 2.097 -16.910 1.00 93.81 97 TYR A N 1
ATOM 699 C CA . TYR A 1 97 ? 4.759 1.909 -15.565 1.00 93.81 97 TYR A CA 1
ATOM 700 C C . TYR A 1 97 ? 3.728 2.305 -14.506 1.00 93.81 97 TYR A C 1
ATOM 702 O O . TYR A 1 97 ? 2.981 3.265 -14.685 1.00 93.81 97 TYR A O 1
ATOM 710 N N . GLY A 1 98 ? 3.700 1.570 -13.397 1.00 91.19 98 GLY A N 1
ATOM 711 C CA . GLY A 1 98 ? 2.705 1.719 -12.330 1.00 91.19 98 GLY A CA 1
ATOM 712 C C . GLY A 1 98 ? 1.856 0.462 -12.145 1.00 91.19 98 GLY A C 1
ATOM 713 O O . GLY A 1 98 ? 2.050 -0.536 -12.836 1.00 91.19 98 GLY A O 1
ATOM 714 N N . LEU A 1 99 ? 0.940 0.491 -11.174 1.00 88.94 99 LEU A N 1
ATOM 715 C CA . LEU A 1 99 ? 0.089 -0.653 -10.827 1.00 88.94 99 LEU A CA 1
ATOM 716 C C . LEU A 1 99 ? -1.316 -0.489 -11.423 1.00 88.94 99 LEU A C 1
ATOM 718 O O . LEU A 1 99 ? -2.135 0.232 -10.843 1.00 88.94 99 LEU A O 1
ATOM 722 N N . PRO A 1 100 ? -1.628 -1.148 -12.553 1.00 90.38 100 PRO A N 1
ATOM 723 C CA . PRO A 1 100 ? -2.963 -1.088 -13.136 1.00 90.38 100 PRO A CA 1
ATOM 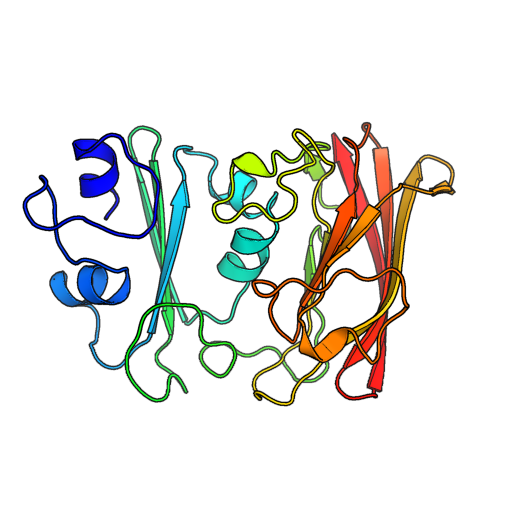724 C C . PRO A 1 100 ? -3.975 -1.819 -12.240 1.00 90.38 100 PRO A C 1
ATOM 726 O O . PRO A 1 100 ? -3.927 -3.036 -12.073 1.00 90.38 100 PRO A O 1
ATOM 729 N N . GLN A 1 101 ? -4.940 -1.086 -11.679 1.00 90.38 101 GLN A N 1
ATOM 730 C CA . GLN A 1 101 ? -5.988 -1.663 -10.818 1.00 90.38 101 GLN A CA 1
ATOM 731 C C . GLN A 1 101 ? -7.047 -2.468 -11.591 1.00 90.38 101 GLN A C 1
ATOM 733 O O . GLN A 1 101 ? -7.803 -3.222 -10.987 1.00 90.38 101 GLN A O 1
ATOM 738 N N . TRP A 1 102 ? -7.088 -2.334 -12.917 1.00 91.12 102 TRP A N 1
ATOM 739 C CA . TRP A 1 102 ? -8.063 -2.979 -13.805 1.00 91.12 102 TRP A CA 1
ATOM 740 C C . TRP A 1 102 ? -7.581 -4.303 -14.418 1.00 91.12 102 TRP A C 1
ATOM 742 O O . TRP A 1 102 ? -8.384 -5.043 -14.981 1.00 91.12 102 TRP A O 1
ATOM 752 N N . GLY A 1 103 ? -6.278 -4.589 -14.346 1.00 91.50 103 GLY A N 1
ATOM 753 C CA . GLY A 1 103 ? -5.647 -5.773 -14.936 1.00 91.50 103 GLY A CA 1
ATOM 754 C C . GLY A 1 103 ? -4.927 -6.628 -13.895 1.00 91.50 103 GLY A C 1
ATOM 755 O O . GLY A 1 103 ? -4.834 -6.255 -12.728 1.00 91.50 103 GLY A O 1
ATOM 756 N N . GLY A 1 104 ? -4.404 -7.777 -14.315 1.00 93.25 104 GLY A N 1
ATOM 757 C CA . GLY A 1 104 ? -3.699 -8.723 -13.447 1.00 93.25 104 GLY A CA 1
ATOM 758 C C . GLY A 1 104 ? -4.632 -9.584 -12.596 1.00 93.25 104 GLY A C 1
ATOM 759 O O . GLY A 1 104 ? -5.831 -9.679 -12.867 1.00 93.25 104 GLY A O 1
ATOM 760 N N . GLN A 1 105 ? -4.085 -10.215 -11.552 1.00 92.00 105 GLN A N 1
ATOM 761 C CA . GLN A 1 105 ? -4.844 -11.076 -10.643 1.00 92.00 105 GLN A CA 1
ATOM 762 C C . GLN A 1 105 ? -5.907 -10.277 -9.871 1.00 92.00 105 GLN A C 1
ATOM 764 O O . GLN A 1 105 ? -5.595 -9.568 -8.918 1.00 92.00 105 GLN A O 1
ATOM 769 N N . GLN A 1 106 ? -7.169 -10.414 -10.281 1.00 91.88 106 GLN A N 1
ATOM 770 C CA . GLN A 1 106 ? -8.303 -9.727 -9.664 1.00 91.88 106 GLN A CA 1
ATOM 771 C C . GLN A 1 106 ? -8.830 -10.465 -8.431 1.00 91.88 106 GLN A C 1
ATOM 773 O O . GLN A 1 106 ? -8.954 -11.691 -8.419 1.00 91.88 106 GLN A O 1
ATOM 778 N N . MET A 1 107 ? -9.242 -9.697 -7.422 1.00 93.25 107 MET A N 1
ATOM 779 C CA . MET A 1 107 ? -10.092 -10.201 -6.344 1.00 93.25 107 MET A CA 1
ATOM 780 C C . MET A 1 107 ? -11.522 -10.429 -6.855 1.00 93.25 107 MET A C 1
ATOM 782 O O . MET A 1 107 ? -12.022 -9.677 -7.693 1.00 93.25 107 MET A O 1
ATOM 786 N N . ALA A 1 108 ? -12.220 -11.427 -6.306 1.00 93.25 108 ALA A N 1
ATOM 787 C CA . ALA A 1 108 ? -13.655 -11.582 -6.548 1.00 93.25 108 ALA A CA 1
ATOM 788 C C . ALA A 1 108 ? -14.416 -10.327 -6.085 1.00 93.25 108 ALA A C 1
ATOM 790 O O . ALA A 1 108 ? -14.067 -9.746 -5.063 1.00 93.25 108 ALA A O 1
ATOM 791 N N . THR A 1 109 ? -15.482 -9.932 -6.789 1.00 89.19 109 THR A N 1
ATOM 792 C CA . THR A 1 109 ? -16.199 -8.653 -6.584 1.00 89.19 109 THR A CA 1
ATOM 793 C C . THR A 1 109 ? -16.621 -8.377 -5.136 1.00 89.19 109 THR A C 1
ATOM 795 O O . THR A 1 109 ? -16.616 -7.225 -4.711 1.00 89.19 109 THR A O 1
ATOM 798 N N . ASN A 1 110 ? -16.959 -9.428 -4.384 1.00 89.50 110 ASN A N 1
ATOM 799 C CA . ASN A 1 110 ? -17.415 -9.340 -2.994 1.00 89.50 110 ASN A CA 1
ATOM 800 C C . ASN A 1 110 ? -16.322 -9.701 -1.974 1.00 89.50 110 ASN A C 1
ATOM 802 O O . ASN A 1 110 ? -16.609 -9.829 -0.787 1.00 89.50 110 ASN A O 1
ATOM 806 N N . ALA A 1 111 ? -15.086 -9.921 -2.424 1.00 95.31 111 ALA A N 1
ATOM 807 C CA . ALA A 1 111 ? -13.970 -10.190 -1.536 1.00 95.31 111 ALA A CA 1
ATOM 808 C C . ALA A 1 111 ? -13.485 -8.897 -0.875 1.00 95.31 111 ALA A C 1
ATOM 810 O O . ALA A 1 111 ? -13.493 -7.818 -1.472 1.00 95.31 111 ALA A O 1
ATOM 811 N N . ILE A 1 112 ? -13.007 -9.049 0.353 1.00 96.94 112 ILE A N 1
ATOM 812 C CA . ILE A 1 112 ? -12.338 -8.004 1.117 1.00 96.94 112 ILE A CA 1
ATOM 813 C C . ILE A 1 112 ? -10.922 -8.474 1.439 1.00 96.94 112 ILE A C 1
ATOM 815 O O . ILE A 1 112 ? -10.686 -9.669 1.620 1.00 96.94 112 ILE A O 1
ATOM 819 N N . ALA A 1 113 ? -9.991 -7.536 1.518 1.00 97.12 113 ALA A N 1
ATOM 820 C CA . ALA A 1 113 ? -8.647 -7.757 2.028 1.00 97.12 113 ALA A CA 1
ATOM 821 C C . ALA A 1 113 ? -8.317 -6.647 3.024 1.00 97.12 113 ALA A C 1
ATOM 823 O O . ALA A 1 113 ? -8.842 -5.538 2.934 1.00 97.12 113 ALA A O 1
ATOM 824 N N . TYR A 1 114 ? -7.469 -6.948 3.995 1.00 98.25 114 TYR A N 1
ATOM 825 C CA . TYR A 1 114 ? -7.067 -5.995 5.017 1.00 98.25 114 TYR A CA 1
ATOM 826 C C . TYR A 1 114 ? -5.680 -6.342 5.541 1.00 98.25 114 TYR A C 1
ATOM 828 O O . TYR A 1 114 ? -5.216 -7.472 5.400 1.00 98.25 114 TYR A O 1
ATOM 836 N N . SER A 1 115 ? -5.022 -5.341 6.107 1.00 98.31 115 SER A N 1
ATOM 837 C CA . SER A 1 115 ? -3.725 -5.463 6.763 1.00 98.31 115 SER A CA 1
ATOM 838 C C . SER A 1 115 ? -3.709 -4.516 7.966 1.00 98.31 115 SER A C 1
ATOM 840 O O . SER A 1 115 ? -4.236 -3.413 7.840 1.00 98.31 115 SER A O 1
ATOM 842 N N . PRO A 1 116 ? -3.132 -4.885 9.114 1.00 98.31 116 PRO A N 1
ATOM 843 C CA . PRO A 1 116 ? -2.638 -6.222 9.445 1.00 98.31 116 PRO A CA 1
ATOM 844 C C . PRO A 1 116 ? -3.756 -7.271 9.400 1.00 98.31 116 PRO A C 1
ATOM 846 O O . PRO A 1 116 ? -4.926 -6.921 9.578 1.00 98.31 116 PRO A O 1
ATOM 849 N N . ILE A 1 117 ? -3.426 -8.534 9.133 1.00 97.94 117 ILE A N 1
ATOM 850 C CA . ILE A 1 117 ? -4.413 -9.628 9.159 1.00 97.94 117 ILE A CA 1
ATOM 851 C C . ILE A 1 117 ? -4.737 -10.054 10.600 1.00 97.94 117 ILE A C 1
ATOM 853 O O . ILE A 1 117 ? -4.075 -9.640 11.553 1.00 97.94 117 ILE A O 1
ATOM 857 N N . ASP A 1 118 ? -5.775 -10.880 10.772 1.00 98.19 118 ASP A N 1
ATOM 858 C CA . ASP A 1 118 ? -6.161 -11.391 12.091 1.00 98.19 118 ASP A CA 1
ATOM 859 C C . ASP A 1 118 ? -4.971 -12.063 12.799 1.00 98.19 118 ASP A C 1
ATOM 861 O O . ASP A 1 118 ? -4.316 -12.946 12.244 1.00 98.19 118 ASP A O 1
ATOM 865 N N . ALA A 1 119 ? -4.720 -11.633 14.038 1.00 96.31 119 ALA A N 1
ATOM 866 C CA . ALA A 1 119 ? -3.627 -12.077 14.902 1.00 96.31 119 ALA A CA 1
ATOM 867 C C . ALA A 1 119 ? -2.200 -11.813 14.373 1.00 96.31 119 ALA A C 1
ATOM 869 O O . ALA A 1 119 ? -1.241 -12.354 14.927 1.00 96.31 119 ALA A O 1
ATOM 870 N N . GLU A 1 120 ? -2.025 -10.961 13.356 1.00 98.00 120 GLU A N 1
ATOM 871 C CA . GLU A 1 120 ? -0.690 -10.530 12.928 1.00 98.00 120 GLU A CA 1
ATOM 872 C C . GLU A 1 120 ? -0.000 -9.715 14.035 1.00 98.00 120 GLU A C 1
ATOM 874 O O . GLU A 1 120 ? -0.645 -9.014 14.824 1.00 98.00 120 GLU A O 1
ATOM 879 N N . SER A 1 121 ? 1.325 -9.828 14.112 1.00 98.12 121 SER A N 1
ATOM 880 C CA . SER A 1 121 ? 2.158 -9.036 15.013 1.00 98.12 121 SER A CA 1
ATOM 881 C C . SER A 1 121 ? 2.967 -8.041 14.199 1.00 98.12 121 SER A C 1
ATOM 883 O O . SER A 1 121 ? 3.682 -8.440 13.279 1.00 98.12 121 SER A O 1
ATOM 885 N N . VAL A 1 122 ? 2.822 -6.756 14.511 1.00 97.75 122 VAL A N 1
ATOM 886 C CA . VAL A 1 122 ? 3.387 -5.656 13.724 1.00 97.75 122 VAL A CA 1
ATOM 887 C C . VAL A 1 122 ? 4.151 -4.668 14.604 1.00 97.75 122 VAL A C 1
ATOM 889 O O . VAL A 1 122 ? 3.805 -4.511 15.776 1.00 97.75 122 VAL A O 1
ATOM 892 N N . PRO A 1 123 ? 5.161 -3.965 14.062 1.00 96.88 123 PRO A N 1
ATOM 893 C CA . PRO A 1 123 ? 5.793 -2.863 14.776 1.00 96.88 123 PRO A CA 1
ATOM 894 C C . PRO A 1 123 ? 4.751 -1.816 15.167 1.00 96.88 123 PRO A C 1
ATOM 896 O O . PRO A 1 123 ? 3.936 -1.423 14.336 1.00 96.88 123 PRO A O 1
ATOM 899 N N . GLY A 1 124 ? 4.791 -1.315 16.401 1.00 97.25 124 GLY A N 1
ATOM 900 C CA . GLY A 1 124 ? 3.900 -0.238 16.834 1.00 97.25 124 GLY A CA 1
ATOM 901 C C . GLY A 1 124 ? 4.179 1.117 16.175 1.00 97.25 124 GLY A C 1
ATOM 902 O O . GLY A 1 124 ? 3.378 2.039 16.316 1.00 97.25 124 GLY A O 1
ATOM 903 N N . THR A 1 125 ? 5.291 1.258 15.453 1.00 96.88 125 THR A N 1
ATOM 904 C CA . THR A 1 125 ? 5.767 2.515 14.868 1.00 96.88 125 THR A CA 1
ATOM 905 C C . THR A 1 125 ? 5.795 2.476 13.347 1.00 96.88 125 THR A C 1
ATOM 907 O O . THR A 1 125 ? 6.099 1.456 12.740 1.00 96.88 125 THR A O 1
ATOM 910 N N . PHE A 1 126 ? 5.556 3.631 12.736 1.00 94.88 126 PHE A N 1
ATOM 911 C CA . PHE A 1 126 ? 5.689 3.900 11.309 1.00 94.88 126 PHE A CA 1
ATOM 912 C C . PHE A 1 126 ? 6.388 5.246 11.099 1.00 94.88 126 PHE A C 1
ATOM 914 O O . PHE A 1 126 ? 6.079 6.235 11.770 1.00 94.88 126 PHE A O 1
ATOM 921 N N . THR A 1 127 ? 7.323 5.288 10.151 1.00 91.88 127 THR A N 1
ATOM 922 C CA . THR A 1 127 ? 8.075 6.495 9.790 1.00 91.88 127 THR A CA 1
ATOM 923 C C . THR A 1 127 ? 7.586 7.007 8.440 1.00 91.88 127 THR A C 1
ATOM 925 O O . THR A 1 127 ? 8.048 6.559 7.394 1.00 91.88 127 THR A O 1
ATOM 928 N N . ALA A 1 128 ? 6.671 7.979 8.445 1.00 86.69 128 ALA A N 1
ATOM 929 C CA . ALA A 1 128 ? 6.035 8.473 7.220 1.00 86.69 128 ALA A CA 1
ATOM 930 C C . ALA A 1 128 ? 7.013 9.103 6.213 1.00 86.69 128 ALA A C 1
ATOM 932 O O . ALA A 1 128 ? 6.714 9.166 5.021 1.00 86.69 128 ALA A O 1
ATOM 933 N N . THR A 1 129 ? 8.177 9.575 6.664 1.00 85.88 129 THR A N 1
ATOM 934 C CA . THR A 1 129 ? 9.227 10.144 5.802 1.00 85.88 129 THR A CA 1
ATOM 935 C C . THR A 1 129 ? 10.053 9.089 5.062 1.00 85.88 129 THR A C 1
ATOM 937 O O . THR A 1 129 ? 10.809 9.449 4.163 1.00 85.88 129 THR A O 1
ATOM 940 N N . ALA A 1 130 ? 9.906 7.804 5.403 1.00 84.62 130 ALA A N 1
ATOM 941 C CA . ALA A 1 130 ? 10.512 6.697 4.663 1.00 84.62 130 ALA A CA 1
ATOM 942 C C . ALA A 1 130 ? 9.769 6.388 3.347 1.00 84.62 130 ALA A C 1
ATOM 944 O O . ALA A 1 130 ? 10.250 5.603 2.534 1.00 84.62 130 ALA A O 1
ATOM 945 N N . GLU A 1 131 ? 8.619 7.028 3.108 1.00 87.38 131 GLU A N 1
ATOM 946 C CA . GLU A 1 131 ? 7.884 6.965 1.847 1.00 87.38 131 GLU A CA 1
ATOM 947 C C . GLU A 1 131 ? 8.001 8.279 1.069 1.00 87.38 131 GLU A C 1
ATOM 949 O O . GLU A 1 131 ? 7.965 9.373 1.639 1.00 87.38 131 GLU A O 1
ATOM 954 N N . SER A 1 132 ? 8.115 8.167 -0.256 1.00 87.50 132 SER A N 1
ATOM 955 C CA . SER A 1 132 ? 8.142 9.307 -1.172 1.00 87.50 132 SER A CA 1
ATOM 956 C C . SER A 1 132 ? 7.141 9.079 -2.310 1.00 87.50 132 SER A C 1
ATOM 958 O O . SER A 1 132 ? 7.358 8.176 -3.121 1.00 87.50 132 SER A O 1
ATOM 960 N N . PRO A 1 133 ? 6.051 9.867 -2.395 1.00 91.69 133 PRO A N 1
ATOM 961 C CA . PRO A 1 133 ? 5.657 10.952 -1.484 1.00 91.69 133 PRO A CA 1
ATOM 962 C C . PRO A 1 133 ? 5.333 10.451 -0.066 1.00 91.69 133 PRO A C 1
ATOM 964 O O . PRO A 1 133 ? 5.043 9.275 0.127 1.00 91.69 133 PRO A O 1
ATOM 967 N N . SER A 1 134 ? 5.359 11.347 0.925 1.00 93.69 134 SER A N 1
ATOM 968 C CA . SER A 1 134 ? 4.998 11.001 2.307 1.00 93.69 134 SER A CA 1
ATOM 969 C C . SER A 1 134 ? 3.478 11.095 2.514 1.00 93.69 134 SER A C 1
ATOM 971 O O . SER A 1 134 ? 2.897 12.123 2.152 1.00 93.69 134 SER A O 1
ATOM 973 N N . PRO A 1 135 ? 2.817 10.080 3.109 1.00 95.25 135 PRO A N 1
ATOM 974 C CA . PRO A 1 135 ? 1.376 10.112 3.398 1.00 95.25 135 PRO A CA 1
ATOM 975 C C . PRO A 1 135 ? 1.004 11.028 4.572 1.00 95.25 135 PRO A C 1
ATOM 977 O O . PRO A 1 135 ? -0.150 11.423 4.729 1.00 95.25 135 PRO A O 1
ATOM 980 N N . ALA A 1 136 ? 1.971 11.367 5.424 1.00 95.38 136 ALA A N 1
ATOM 981 C CA . ALA A 1 136 ? 1.771 12.250 6.565 1.00 95.38 136 ALA A CA 1
ATOM 982 C C . ALA A 1 136 ? 3.072 13.007 6.873 1.00 95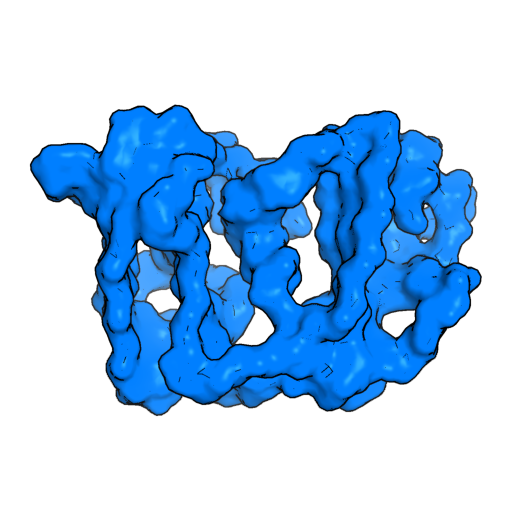.38 136 ALA A C 1
ATOM 984 O O . ALA A 1 136 ? 3.740 12.706 7.861 1.00 95.38 136 ALA A O 1
ATOM 985 N N . PRO A 1 137 ? 3.459 13.985 6.033 1.00 93.19 137 PRO A N 1
ATOM 986 C CA . PRO A 1 137 ? 4.731 14.696 6.178 1.00 93.19 137 PRO A CA 1
ATOM 987 C C . PRO A 1 137 ? 4.833 15.503 7.482 1.00 93.19 137 PRO A C 1
ATOM 989 O O . PRO A 1 137 ? 5.927 15.863 7.905 1.00 93.19 137 PRO A O 1
ATOM 992 N N . ASP A 1 138 ? 3.701 15.790 8.122 1.00 94.12 138 ASP A N 1
ATOM 993 C CA . ASP A 1 138 ? 3.611 16.469 9.411 1.00 94.12 138 ASP A CA 1
ATOM 994 C C . ASP A 1 138 ? 3.704 15.515 10.621 1.00 94.12 138 ASP A C 1
ATOM 996 O O . ASP A 1 138 ? 3.772 15.979 11.758 1.00 94.12 138 ASP A O 1
ATOM 1000 N N . LEU A 1 139 ? 3.732 14.195 10.395 1.00 93.94 139 LEU A N 1
ATOM 1001 C CA . LEU A 1 139 ? 3.908 13.172 11.426 1.00 93.94 139 LEU A CA 1
ATOM 1002 C C . LEU A 1 139 ? 5.298 12.522 11.291 1.00 93.94 139 LEU A C 1
ATOM 1004 O O . LEU A 1 139 ? 5.463 11.584 10.511 1.00 93.94 139 LEU A O 1
ATOM 1008 N N . PRO A 1 140 ? 6.313 12.965 12.060 1.00 87.44 140 PRO A N 1
ATOM 1009 C CA . PRO A 1 140 ? 7.652 12.374 11.989 1.00 87.44 140 PRO A CA 1
ATOM 1010 C C . PRO A 1 140 ? 7.681 10.913 12.463 1.00 87.44 140 PRO A C 1
ATOM 1012 O O . PRO A 1 140 ? 8.551 10.146 12.059 1.00 87.44 140 PRO A O 1
ATOM 1015 N N . SER A 1 141 ? 6.729 10.528 13.315 1.00 92.50 141 SER A N 1
ATOM 1016 C CA . SER A 1 141 ? 6.499 9.158 13.758 1.00 92.50 141 SER A CA 1
ATOM 1017 C C . SER A 1 141 ? 5.006 8.956 14.005 1.00 92.50 141 SER A C 1
ATOM 1019 O O . SER A 1 141 ? 4.343 9.813 14.592 1.00 92.50 141 SER A O 1
ATOM 1021 N N . ALA A 1 142 ? 4.483 7.836 13.528 1.00 96.81 142 ALA A N 1
ATOM 1022 C CA . ALA A 1 142 ? 3.081 7.452 13.582 1.00 96.81 142 ALA A CA 1
ATOM 1023 C C . ALA A 1 142 ? 2.960 5.991 14.038 1.00 96.81 142 ALA A C 1
ATOM 1025 O O . ALA A 1 142 ? 3.967 5.322 14.276 1.00 96.81 142 ALA A O 1
ATOM 1026 N N . GLY A 1 143 ? 1.733 5.500 14.191 1.00 97.94 143 GLY A N 1
ATOM 1027 C CA . GLY A 1 143 ? 1.494 4.079 14.438 1.00 97.94 143 GLY A CA 1
ATOM 1028 C C . GLY A 1 143 ? 1.382 3.282 13.143 1.00 97.94 143 GLY A C 1
ATOM 1029 O O . GLY A 1 143 ? 1.211 3.864 12.070 1.00 97.94 143 GLY A O 1
ATOM 1030 N N . HIS A 1 144 ? 1.446 1.953 13.252 1.00 98.06 144 HIS A N 1
ATOM 1031 C CA . HIS A 1 144 ? 1.306 1.048 12.108 1.00 98.06 144 HIS A CA 1
ATOM 1032 C C . HIS A 1 144 ? 0.045 1.367 11.279 1.00 98.06 144 HIS A C 1
ATOM 1034 O O . HIS A 1 144 ? -1.054 1.398 11.849 1.00 98.06 144 HIS A O 1
ATOM 1040 N N . PRO A 1 145 ? 0.159 1.596 9.958 1.00 98.25 145 PRO A N 1
ATOM 1041 C CA . PRO A 1 145 ? -0.994 1.824 9.100 1.00 98.25 145 PRO A CA 1
ATOM 1042 C C . PRO A 1 145 ? -1.892 0.587 9.015 1.00 98.25 145 PRO A C 1
ATOM 1044 O O . PRO A 1 145 ? -1.423 -0.540 8.897 1.00 98.25 145 PRO A O 1
ATOM 1047 N N . VAL A 1 146 ? -3.205 0.799 9.013 1.00 98.81 146 VAL A N 1
ATOM 1048 C CA . VAL A 1 146 ? -4.205 -0.259 8.858 1.00 98.81 146 VAL A CA 1
ATOM 1049 C C . VAL A 1 146 ? -4.928 -0.060 7.529 1.00 98.81 146 VAL A C 1
ATOM 1051 O O . VAL A 1 146 ? -5.564 0.967 7.311 1.00 98.81 146 VAL A O 1
ATOM 1054 N N . MET A 1 147 ? -4.846 -1.033 6.630 1.00 98.88 147 MET A N 1
ATOM 1055 C CA . MET A 1 147 ? -5.456 -1.012 5.303 1.00 98.88 147 MET A CA 1
ATOM 1056 C C . MET A 1 147 ? -6.758 -1.814 5.281 1.00 98.88 147 MET A C 1
ATOM 1058 O O . MET A 1 147 ? -6.817 -2.934 5.787 1.00 98.88 147 MET A O 1
ATOM 1062 N N . PHE A 1 148 ? -7.767 -1.285 4.593 1.00 98.81 148 PHE A N 1
ATOM 1063 C CA . PHE A 1 148 ? -8.936 -2.026 4.132 1.00 98.81 148 PHE A CA 1
ATOM 1064 C C . PHE A 1 148 ? -9.048 -1.907 2.609 1.00 98.81 148 PHE A C 1
ATOM 1066 O O . PHE A 1 148 ? -8.853 -0.824 2.055 1.00 98.81 148 PHE A O 1
ATOM 1073 N N . ARG A 1 149 ? -9.352 -3.012 1.925 1.00 97.88 149 ARG A N 1
ATOM 1074 C CA . ARG A 1 149 ? -9.360 -3.095 0.464 1.00 97.88 149 ARG A CA 1
ATOM 1075 C C . ARG A 1 149 ? -10.518 -3.927 -0.075 1.00 97.88 149 ARG A C 1
ATOM 1077 O O . ARG A 1 149 ? -10.849 -4.989 0.448 1.00 97.88 149 ARG A O 1
ATOM 1084 N N . VAL A 1 150 ? -11.053 -3.468 -1.198 1.00 97.44 150 VAL A N 1
ATOM 1085 C CA . VAL A 1 150 ? -12.000 -4.166 -2.074 1.00 97.44 150 VAL A CA 1
ATOM 1086 C C . VAL A 1 150 ? -11.500 -4.095 -3.525 1.00 97.44 150 VAL A C 1
ATOM 1088 O O . VAL A 1 150 ? -10.677 -3.231 -3.844 1.00 97.44 150 VAL A O 1
ATOM 1091 N N . PRO A 1 151 ? -11.973 -4.955 -4.444 1.00 95.62 151 PRO A N 1
ATOM 1092 C CA . PRO A 1 151 ? -11.672 -4.788 -5.866 1.00 95.62 151 PRO A CA 1
ATOM 1093 C C . PRO A 1 151 ? -12.254 -3.479 -6.417 1.00 95.62 151 PRO A C 1
ATOM 1095 O O . PRO A 1 151 ? -13.427 -3.176 -6.199 1.00 95.62 151 PRO A O 1
ATOM 1098 N N . ALA A 1 152 ? -11.473 -2.746 -7.206 1.00 95.31 152 ALA A N 1
ATOM 1099 C CA . ALA A 1 152 ? -11.919 -1.553 -7.931 1.00 95.31 152 ALA A CA 1
ATOM 1100 C C . ALA A 1 152 ? -11.380 -1.544 -9.379 1.00 95.31 152 ALA A C 1
ATOM 1102 O O . ALA A 1 152 ? -10.576 -0.680 -9.727 1.00 95.31 152 ALA A O 1
ATOM 1103 N N . PRO A 1 153 ? -11.748 -2.535 -10.219 1.00 92.69 153 PRO A N 1
ATOM 1104 C CA . PRO A 1 153 ? -11.235 -2.629 -11.584 1.00 92.69 153 PRO A CA 1
ATOM 1105 C C . PRO A 1 153 ? -11.737 -1.524 -12.522 1.00 92.69 153 PRO A C 1
ATOM 1107 O O . PRO A 1 153 ? -11.133 -1.307 -13.568 1.00 92.69 153 PRO A O 1
ATOM 1110 N N . ASN A 1 154 ? -12.826 -0.824 -12.192 1.00 92.62 154 ASN A N 1
ATOM 1111 C CA . ASN A 1 154 ? -13.370 0.242 -13.031 1.00 92.62 154 ASN A CA 1
ATOM 1112 C C . ASN A 1 154 ? -12.993 1.620 -12.488 1.00 92.62 154 ASN A C 1
ATOM 1114 O O . ASN A 1 154 ? -13.005 1.847 -11.282 1.00 92.62 154 ASN A O 1
ATOM 1118 N N . ALA A 1 155 ? -12.777 2.588 -13.380 1.00 90.25 155 ALA A N 1
ATOM 1119 C CA . ALA A 1 155 ? -12.486 3.972 -12.991 1.00 90.25 155 ALA A CA 1
ATOM 1120 C C . ALA A 1 155 ? -13.609 4.631 -12.161 1.00 90.25 155 ALA A C 1
ATOM 1122 O O . ALA A 1 155 ? -13.354 5.583 -11.429 1.00 90.25 155 ALA A O 1
ATOM 1123 N N . SER A 1 156 ? -14.842 4.128 -12.275 1.00 94.62 156 SER A N 1
ATOM 1124 C CA . SER A 1 156 ? -16.003 4.573 -11.498 1.00 94.62 156 SER A CA 1
ATOM 1125 C C . SER A 1 156 ? -16.187 3.830 -10.173 1.00 94.62 156 SER A C 1
ATOM 1127 O O . SER A 1 156 ? -17.118 4.159 -9.442 1.00 94.62 156 SER A O 1
ATOM 1129 N N . ASP A 1 157 ? -15.385 2.798 -9.888 1.00 96.25 157 ASP A N 1
ATOM 1130 C CA . ASP A 1 157 ? -15.480 2.078 -8.620 1.00 96.25 157 ASP A CA 1
ATOM 1131 C C . ASP A 1 157 ? -15.005 2.979 -7.477 1.00 96.25 157 ASP A C 1
ATOM 1133 O O . ASP A 1 157 ? -13.971 3.639 -7.572 1.00 96.25 157 ASP A O 1
ATOM 1137 N N . VAL A 1 158 ? -15.764 2.998 -6.384 1.00 97.19 158 VAL A N 1
ATOM 1138 C CA . VAL A 1 158 ? -15.501 3.841 -5.217 1.00 97.19 158 VAL A CA 1
ATOM 1139 C C . VAL A 1 158 ? -15.745 3.046 -3.938 1.00 97.19 158 VAL A C 1
ATOM 1141 O O . VAL A 1 158 ? -16.803 2.432 -3.768 1.00 97.19 158 VAL A O 1
ATOM 1144 N N . LEU A 1 159 ? -14.781 3.103 -3.017 1.00 98.56 159 LEU A N 1
ATOM 1145 C CA . LEU A 1 159 ? -14.929 2.664 -1.632 1.00 98.56 159 LEU A CA 1
ATOM 1146 C C . LEU A 1 159 ? -15.130 3.878 -0.718 1.00 98.56 159 LEU A C 1
ATOM 1148 O O . LEU A 1 159 ? -14.176 4.590 -0.416 1.00 98.56 159 LEU A O 1
ATOM 1152 N N . THR A 1 160 ? -16.356 4.112 -0.254 1.00 98.69 160 THR A N 1
ATOM 1153 C CA . THR A 1 160 ? -16.633 5.152 0.745 1.00 98.69 160 THR A CA 1
ATOM 1154 C C . THR A 1 160 ? -16.493 4.610 2.163 1.00 98.69 160 THR A C 1
ATOM 1156 O O . THR A 1 160 ? -16.687 3.417 2.406 1.00 98.69 160 THR A O 1
ATOM 1159 N N . VAL A 1 161 ? -16.177 5.490 3.114 1.00 98.81 161 VAL A N 1
ATOM 1160 C CA . VAL A 1 161 ? -15.963 5.136 4.523 1.00 98.81 161 VAL A CA 1
ATOM 1161 C C . VAL A 1 161 ? -16.984 5.839 5.406 1.00 98.81 161 VAL A C 1
ATOM 1163 O O . VAL A 1 161 ? -17.011 7.067 5.476 1.00 98.81 161 VAL A O 1
ATOM 1166 N N . SER A 1 162 ? -17.801 5.063 6.119 1.00 98.69 162 SER A N 1
ATOM 1167 C CA . SER A 1 162 ? -18.734 5.579 7.126 1.00 98.69 162 SER A CA 1
ATOM 1168 C C . SER A 1 162 ? -18.176 5.487 8.549 1.00 98.69 162 SER A C 1
ATOM 1170 O O . SER A 1 162 ? -18.584 6.248 9.418 1.00 98.69 162 SER A O 1
ATOM 1172 N N . ASN A 1 163 ? -17.258 4.554 8.804 1.00 98.50 163 ASN A N 1
ATOM 1173 C CA . ASN A 1 163 ? -16.533 4.423 10.063 1.00 98.50 163 ASN A CA 1
ATOM 1174 C C . ASN A 1 163 ? -15.224 3.665 9.819 1.00 98.50 163 ASN A C 1
ATOM 1176 O O . ASN A 1 163 ? -15.246 2.579 9.250 1.00 98.50 163 ASN A O 1
ATOM 1180 N N . PHE A 1 164 ? -14.093 4.189 10.276 1.00 98.69 164 PHE A N 1
ATOM 1181 C CA . PHE A 1 164 ? -12.860 3.413 10.346 1.00 98.69 164 PHE A CA 1
ATOM 1182 C C . PHE A 1 164 ? -12.114 3.838 11.602 1.00 98.69 164 PHE A C 1
ATOM 1184 O O . PHE A 1 164 ? -11.635 4.967 11.692 1.00 98.69 164 PHE A O 1
ATOM 1191 N N . ILE A 1 165 ? -12.092 2.954 12.596 1.00 98.69 165 ILE A N 1
ATOM 1192 C CA . ILE A 1 165 ? -11.548 3.235 13.926 1.00 98.69 165 ILE A CA 1
ATOM 1193 C C . ILE A 1 165 ? -10.605 2.130 14.379 1.00 98.69 165 ILE A C 1
ATOM 1195 O O . ILE A 1 165 ? -10.707 0.983 13.936 1.00 98.69 165 ILE A O 1
ATOM 1199 N N . LEU A 1 166 ? -9.718 2.494 15.301 1.00 98.75 166 LEU A N 1
ATOM 1200 C CA . LEU A 1 166 ? -8.807 1.585 15.971 1.00 98.75 166 LEU A CA 1
ATOM 1201 C C . LEU A 1 166 ? -9.016 1.704 17.480 1.00 98.75 166 LEU A C 1
ATOM 1203 O O . LEU A 1 166 ? -8.962 2.796 18.050 1.00 98.75 166 LEU A O 1
ATOM 1207 N N . THR A 1 167 ? -9.266 0.570 18.119 1.00 98.69 167 THR A N 1
ATOM 1208 C CA . THR A 1 167 ? -9.434 0.458 19.565 1.00 98.69 167 THR A CA 1
ATOM 1209 C C . THR A 1 167 ? -8.243 -0.295 20.134 1.00 98.69 167 THR A C 1
ATOM 1211 O O . THR A 1 167 ? -7.958 -1.407 19.702 1.00 98.69 167 THR A O 1
ATOM 1214 N N . GLY A 1 168 ? -7.527 0.316 21.068 1.00 97.56 168 GLY A N 1
ATOM 1215 C CA . GLY A 1 168 ? -6.380 -0.273 21.737 1.00 97.56 168 GLY A CA 1
ATOM 1216 C C . GLY A 1 168 ? -6.749 -1.155 22.927 1.00 97.56 168 GLY A C 1
ATOM 1217 O O . GLY A 1 168 ? -7.932 -1.409 23.199 1.00 97.56 168 GLY A O 1
ATOM 1218 N N . PRO A 1 169 ? -5.727 -1.601 23.676 1.00 94.88 169 PRO A N 1
ATOM 1219 C CA . PRO A 1 169 ? -5.912 -2.386 24.886 1.00 94.88 169 PRO A CA 1
ATOM 1220 C C . PRO A 1 169 ? -6.899 -1.719 25.853 1.00 94.88 169 PRO A C 1
ATOM 1222 O O . PRO A 1 169 ? -6.958 -0.489 25.962 1.00 94.88 169 PRO A O 1
ATOM 1225 N N . ALA A 1 170 ? -7.692 -2.546 26.537 1.00 90.06 170 ALA A N 1
ATOM 1226 C CA . ALA A 1 170 ? -8.741 -2.122 27.470 1.00 90.06 170 ALA A CA 1
ATOM 1227 C C . ALA A 1 170 ? -9.846 -1.222 26.868 1.00 90.06 170 ALA A C 1
ATOM 1229 O O . ALA A 1 170 ? -10.568 -0.561 27.610 1.00 90.06 170 ALA A O 1
ATOM 1230 N N . GLY A 1 171 ? -10.014 -1.205 25.539 1.00 93.75 171 GLY A N 1
ATOM 1231 C CA . GLY A 1 171 ? -11.099 -0.467 24.882 1.00 93.75 171 GLY A CA 1
ATOM 1232 C C . GLY A 1 171 ? -10.793 1.009 24.603 1.00 93.75 171 GLY A C 1
ATOM 1233 O O . GLY A 1 171 ? -11.699 1.766 24.260 1.00 93.75 171 GLY A O 1
ATOM 1234 N N . SER A 1 172 ? -9.536 1.436 24.748 1.00 94.75 172 SER A N 1
ATOM 1235 C CA . SER A 1 172 ? -9.122 2.823 24.503 1.00 94.75 172 SER A CA 1
ATOM 1236 C C . SER A 1 172 ? -9.251 3.206 23.024 1.00 94.75 172 SER A C 1
ATOM 1238 O O . SER A 1 172 ? -8.865 2.449 22.140 1.00 94.75 172 SER A O 1
ATOM 1240 N N . ALA A 1 173 ? -9.786 4.388 22.718 1.00 97.44 173 ALA A N 1
ATOM 1241 C CA . ALA A 1 173 ? -9.805 4.887 21.343 1.00 97.44 173 ALA A CA 1
ATOM 1242 C C . ALA A 1 173 ? -8.405 5.367 20.930 1.00 97.44 173 ALA A C 1
ATOM 1244 O O . ALA A 1 173 ? -7.777 6.131 21.664 1.00 97.44 173 ALA A O 1
ATOM 1245 N N . VAL A 1 174 ? -7.931 4.957 19.751 1.00 98.44 174 VAL A N 1
ATOM 1246 C CA . VAL A 1 174 ? -6.656 5.423 19.191 1.00 98.44 174 VAL A CA 1
ATOM 1247 C C . VAL A 1 174 ? -6.912 6.577 18.215 1.00 98.44 174 VAL A C 1
ATOM 1249 O O . VAL A 1 174 ? -7.639 6.387 17.236 1.00 98.44 174 VAL A O 1
ATOM 1252 N N . PRO A 1 175 ? -6.319 7.767 18.428 1.00 98.12 175 PRO A N 1
ATOM 1253 C CA . PRO A 1 175 ? -6.380 8.857 17.460 1.00 98.12 175 PRO A CA 1
ATOM 1254 C C . PRO A 1 175 ? -5.768 8.448 16.116 1.00 98.12 175 PRO A C 1
ATOM 1256 O O . PRO A 1 175 ? -4.627 7.986 16.055 1.00 98.12 175 PRO A O 1
ATOM 1259 N N . ALA A 1 176 ? -6.519 8.632 15.031 1.00 98.25 176 ALA A N 1
ATOM 1260 C CA . ALA A 1 176 ? -6.093 8.238 13.695 1.00 98.25 176 ALA A CA 1
ATOM 1261 C C . ALA A 1 176 ? -6.640 9.167 12.606 1.00 98.25 176 ALA A C 1
ATOM 1263 O O . ALA A 1 176 ? -7.663 9.832 12.776 1.00 98.25 176 ALA A O 1
ATOM 1264 N N . ARG A 1 177 ? -5.949 9.180 11.466 1.00 98.12 177 ARG A N 1
ATOM 1265 C CA . ARG A 1 177 ? -6.405 9.763 10.202 1.00 98.12 177 ARG A CA 1
ATOM 1266 C C . ARG A 1 177 ? -6.953 8.664 9.320 1.00 98.12 177 ARG A C 1
ATOM 1268 O O . ARG A 1 177 ? -6.339 7.608 9.218 1.00 98.12 177 ARG A O 1
ATOM 1275 N N . VAL A 1 178 ? -8.059 8.934 8.643 1.00 98.75 178 VAL A N 1
ATOM 1276 C CA . VAL A 1 178 ? -8.573 8.030 7.616 1.00 98.75 178 VAL A CA 1
ATOM 1277 C C . VAL A 1 178 ? -8.245 8.619 6.253 1.00 98.75 178 VAL A C 1
ATOM 1279 O O . VAL A 1 178 ? -8.699 9.720 5.951 1.00 98.75 178 VAL A O 1
ATOM 1282 N N . LEU A 1 179 ? -7.449 7.911 5.457 1.00 98.75 179 LEU A N 1
ATOM 1283 C CA . LEU A 1 179 ? -7.055 8.306 4.105 1.00 98.75 179 LEU A CA 1
ATOM 1284 C C . LEU A 1 179 ? -7.891 7.526 3.089 1.00 98.75 179 LEU A C 1
ATOM 1286 O O . LEU A 1 179 ? -8.013 6.302 3.189 1.00 98.75 179 LEU A O 1
ATOM 1290 N N . VAL A 1 180 ? -8.458 8.231 2.113 1.00 98.75 180 VAL A N 1
ATOM 1291 C CA . VAL A 1 180 ? -9.270 7.649 1.035 1.00 98.75 180 VAL A CA 1
ATOM 1292 C C . VAL A 1 180 ? -8.915 8.282 -0.305 1.00 98.75 180 VAL A C 1
ATOM 1294 O O . VAL A 1 180 ? -8.472 9.431 -0.357 1.00 98.75 180 VAL A O 1
ATOM 1297 N N . ALA A 1 181 ? -9.186 7.571 -1.399 1.00 98.00 181 ALA A N 1
ATOM 1298 C CA . ALA A 1 181 ? -9.096 8.141 -2.740 1.00 98.00 181 ALA A CA 1
ATOM 1299 C C . ALA A 1 181 ? -10.021 9.363 -2.902 1.00 98.00 181 ALA A C 1
ATOM 1301 O O . ALA A 1 181 ? -11.120 9.412 -2.340 1.00 98.00 181 ALA A O 1
ATOM 1302 N N . SER A 1 182 ? -9.635 10.331 -3.738 1.00 96.81 182 SER A N 1
ATOM 1303 C CA . SER A 1 182 ? -10.383 11.589 -3.915 1.00 96.81 182 SER A CA 1
ATOM 1304 C C . SER A 1 182 ? -11.861 11.402 -4.271 1.00 96.81 182 SER A C 1
ATOM 1306 O O . SER A 1 182 ? -12.717 12.125 -3.761 1.00 96.81 182 SER A O 1
ATOM 1308 N N . ALA A 1 183 ? -12.179 10.401 -5.097 1.00 96.88 183 ALA A N 1
ATOM 1309 C CA . ALA A 1 183 ? -13.552 10.091 -5.500 1.00 96.88 183 ALA A CA 1
ATOM 1310 C C . ALA A 1 183 ? -14.432 9.567 -4.347 1.00 96.88 183 ALA A C 1
ATOM 1312 O O . ALA A 1 183 ? -15.654 9.684 -4.407 1.00 96.88 183 ALA A O 1
ATOM 1313 N N . ALA A 1 184 ? -13.833 9.027 -3.281 1.00 98.19 184 ALA A N 1
ATOM 1314 C CA . ALA A 1 184 ? -14.553 8.498 -2.125 1.00 98.19 184 ALA A CA 1
ATOM 1315 C C . ALA A 1 184 ? -14.949 9.569 -1.105 1.00 98.19 184 ALA A C 1
ATOM 1317 O O . ALA A 1 184 ? -15.899 9.368 -0.342 1.00 98.19 184 ALA A O 1
ATOM 1318 N N . LYS A 1 185 ? -14.249 10.710 -1.075 1.00 98.12 185 LYS A N 1
ATOM 1319 C CA . LYS A 1 185 ? -14.461 11.753 -0.062 1.00 98.12 185 LYS A CA 1
ATOM 1320 C C . LYS A 1 185 ? -15.908 12.272 -0.002 1.00 98.12 185 LYS A C 1
ATOM 1322 O O . LYS A 1 185 ? -16.429 12.336 1.108 1.00 98.12 185 LYS A O 1
ATOM 1327 N N . PRO A 1 186 ? -16.597 12.592 -1.119 1.00 97.44 186 PRO A N 1
ATOM 1328 C CA . PRO A 1 186 ? -17.962 13.126 -1.059 1.00 97.44 186 PRO A CA 1
ATOM 1329 C C . PRO A 1 186 ? -18.995 12.189 -0.414 1.00 97.44 186 PRO A C 1
ATOM 1331 O O . PRO A 1 186 ? -19.990 12.668 0.117 1.00 97.44 186 PRO A O 1
ATOM 1334 N N . GLY A 1 187 ? -18.773 10.870 -0.466 1.00 97.12 187 GLY A N 1
ATOM 1335 C CA . GLY A 1 187 ? -19.672 9.860 0.106 1.00 97.12 187 GLY A CA 1
ATOM 1336 C C . GLY A 1 187 ? -19.191 9.257 1.429 1.00 97.12 187 GLY A C 1
ATOM 1337 O O . GLY A 1 187 ? -19.782 8.284 1.895 1.00 97.12 187 GLY A O 1
ATOM 1338 N N . SER A 1 188 ? -18.111 9.788 2.006 1.00 98.62 188 SER A N 1
ATOM 1339 C CA . SER A 1 188 ? -17.521 9.323 3.266 1.00 98.62 188 SER A CA 1
ATOM 1340 C C . SER A 1 188 ? -17.817 10.294 4.414 1.00 98.62 188 SER A C 1
ATOM 1342 O O . SER A 1 188 ? -18.279 11.414 4.193 1.00 98.62 188 SER A O 1
ATOM 1344 N N . VAL A 1 189 ? -17.536 9.893 5.657 1.00 97.69 189 VAL A N 1
ATOM 1345 C CA . VAL A 1 189 ? -17.636 10.800 6.814 1.00 97.69 189 VAL A CA 1
ATOM 1346 C C . VAL A 1 189 ? -16.710 12.006 6.674 1.00 97.69 189 VAL A C 1
ATOM 1348 O O . VAL A 1 189 ? -15.602 11.899 6.160 1.00 97.69 189 VAL A O 1
ATOM 1351 N N . ALA A 1 190 ? -17.143 13.164 7.179 1.00 96.50 190 ALA A N 1
ATOM 1352 C CA . ALA A 1 190 ? -16.458 14.444 6.970 1.00 96.50 190 ALA A CA 1
ATOM 1353 C C . ALA A 1 190 ? -14.998 14.486 7.464 1.00 96.50 190 ALA A C 1
ATOM 1355 O O . ALA A 1 190 ? -14.221 15.316 6.996 1.00 96.50 190 ALA A O 1
ATOM 1356 N N . SER A 1 191 ? -14.626 13.608 8.399 1.00 96.12 191 SER A N 1
ATOM 1357 C CA . SER A 1 191 ? -13.274 13.513 8.955 1.00 96.12 191 SER A CA 1
ATOM 1358 C C . SER A 1 191 ? -12.262 12.812 8.044 1.00 96.12 191 SER A C 1
ATOM 1360 O O . SER A 1 191 ? -11.069 12.868 8.346 1.00 96.12 191 SER A O 1
ATOM 1362 N N . VAL A 1 192 ? -12.686 12.156 6.954 1.00 98.06 192 VAL A N 1
ATOM 1363 C CA . VAL A 1 192 ? -11.730 11.517 6.038 1.00 98.06 192 VAL A CA 1
ATOM 1364 C C . VAL A 1 192 ? -10.892 12.552 5.285 1.00 98.06 192 VAL A C 1
ATOM 1366 O O . VAL A 1 192 ? -11.355 13.631 4.897 1.00 98.06 192 VAL A O 1
ATOM 1369 N N . ILE A 1 193 ? -9.647 12.185 5.017 1.00 98.31 193 ILE A N 1
ATOM 1370 C CA . ILE A 1 193 ? -8.689 12.968 4.250 1.00 98.31 193 ILE A CA 1
ATOM 1371 C C . ILE A 1 193 ? -8.608 12.369 2.846 1.00 98.31 193 ILE A C 1
ATOM 1373 O O . ILE A 1 193 ? -8.454 11.163 2.671 1.00 98.31 193 ILE A O 1
ATOM 1377 N N . SER A 1 194 ? -8.739 13.237 1.843 1.00 97.94 194 SER A N 1
ATOM 1378 C CA . SER A 1 194 ? -8.528 12.863 0.446 1.00 97.94 194 SER A CA 1
ATOM 1379 C C . SER A 1 194 ? -7.037 12.743 0.196 1.00 97.94 194 SER A C 1
ATOM 1381 O O . SER A 1 194 ? -6.311 13.709 0.424 1.00 97.94 194 SER A O 1
ATOM 1383 N N . ASP A 1 195 ? -6.624 11.608 -0.342 1.00 97.50 195 ASP A N 1
ATOM 1384 C CA . ASP A 1 195 ? -5.246 11.328 -0.702 1.00 97.50 195 ASP A CA 1
ATOM 1385 C C . ASP A 1 195 ? -5.181 10.890 -2.178 1.00 97.50 195 ASP A C 1
ATOM 1387 O O . ASP A 1 195 ? -5.856 9.928 -2.558 1.00 97.50 195 ASP A O 1
ATOM 1391 N N . PRO A 1 196 ? -4.431 11.601 -3.044 1.00 95.19 196 PRO A N 1
ATOM 1392 C CA . PRO A 1 196 ? -4.386 11.301 -4.474 1.00 95.19 196 PRO A CA 1
ATOM 1393 C C . PRO A 1 196 ? -3.606 10.022 -4.811 1.00 95.19 196 PRO A C 1
ATOM 1395 O O . PRO A 1 196 ? -3.685 9.560 -5.949 1.00 95.19 196 PRO A O 1
ATOM 1398 N N . TYR A 1 197 ? -2.856 9.458 -3.863 1.00 95.31 197 TYR A N 1
ATOM 1399 C CA . TYR A 1 197 ? -2.060 8.251 -4.063 1.00 95.31 197 TYR A CA 1
ATOM 1400 C C . TYR A 1 197 ? -2.752 6.998 -3.520 1.00 95.31 197 TYR A C 1
ATOM 1402 O O . TYR A 1 197 ? -2.349 5.891 -3.874 1.00 95.31 197 TYR A O 1
ATOM 1410 N N . VAL A 1 198 ? -3.814 7.135 -2.718 1.00 97.38 198 VAL A N 1
ATOM 1411 C CA . VAL A 1 198 ? -4.646 6.008 -2.271 1.00 97.38 198 VAL A CA 1
ATOM 1412 C C . VAL A 1 198 ? -5.542 5.515 -3.412 1.00 97.38 198 VAL A C 1
ATOM 1414 O O . VAL A 1 198 ? -6.226 6.287 -4.083 1.00 97.38 198 VAL A O 1
ATOM 1417 N N . TYR A 1 199 ? -5.543 4.201 -3.635 1.00 96.69 199 TYR A N 1
ATOM 1418 C CA . TYR A 1 199 ? -6.315 3.543 -4.690 1.00 96.69 199 TYR A CA 1
ATOM 1419 C C . TYR A 1 199 ? -7.830 3.566 -4.435 1.00 96.69 199 TYR A C 1
ATOM 1421 O O . TYR A 1 199 ? -8.276 3.518 -3.294 1.00 96.69 199 TYR A O 1
ATOM 1429 N N . SER A 1 200 ? -8.647 3.587 -5.498 1.00 96.38 200 SER A N 1
ATOM 1430 C CA . SER A 1 200 ? -10.109 3.769 -5.406 1.00 96.38 200 SER A CA 1
ATOM 1431 C C . SER A 1 200 ? -10.836 2.711 -4.568 1.00 96.38 200 SER A C 1
ATOM 1433 O O . SER A 1 200 ? -11.889 2.987 -3.995 1.00 96.38 200 SER A O 1
ATOM 1435 N N . GLY A 1 201 ? -10.276 1.501 -4.495 1.00 96.81 201 GLY A N 1
ATOM 1436 C CA . GLY A 1 201 ? -10.772 0.395 -3.676 1.00 96.81 201 GLY A CA 1
ATOM 1437 C C . GLY A 1 201 ? -10.084 0.259 -2.320 1.00 96.81 201 GLY 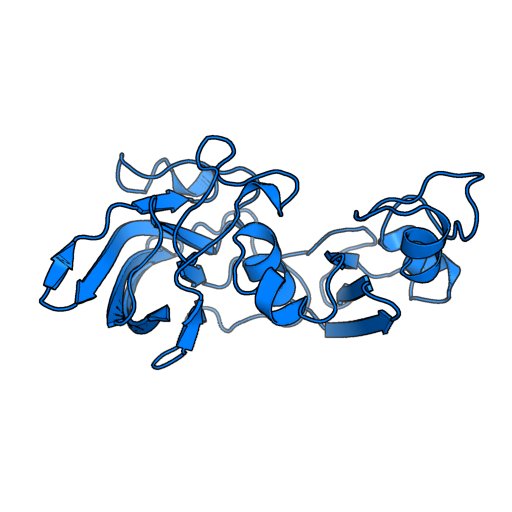A C 1
ATOM 1438 O O . GLY A 1 201 ? -10.201 -0.800 -1.712 1.00 96.81 201 GLY A O 1
ATOM 1439 N N . VAL A 1 202 ? -9.327 1.261 -1.870 1.00 98.44 202 VAL A N 1
ATOM 1440 C CA . VAL A 1 202 ? -8.496 1.199 -0.663 1.00 98.44 202 VAL A CA 1
ATOM 1441 C C . VAL A 1 202 ? -8.832 2.352 0.283 1.00 98.44 202 VAL A C 1
ATOM 1443 O O . VAL A 1 202 ? -9.063 3.484 -0.135 1.00 98.44 202 VAL A O 1
ATOM 1446 N N . ALA A 1 203 ? -8.839 2.052 1.577 1.00 98.81 203 ALA A N 1
ATOM 1447 C CA . ALA A 1 203 ? -8.858 3.035 2.648 1.00 98.81 203 ALA A CA 1
ATOM 1448 C C . ALA A 1 203 ? -7.778 2.683 3.673 1.00 98.81 203 ALA A C 1
ATOM 1450 O O . ALA A 1 203 ? -7.563 1.506 3.974 1.00 98.81 203 ALA A O 1
ATOM 1451 N N . PHE A 1 204 ? -7.135 3.700 4.238 1.00 98.88 204 PHE A N 1
ATOM 1452 C CA . PHE A 1 204 ? -6.170 3.534 5.320 1.00 98.88 204 PHE A CA 1
ATOM 1453 C C . PHE A 1 204 ? -6.648 4.221 6.587 1.00 98.88 204 PHE A C 1
ATOM 1455 O O . PHE A 1 204 ? -7.159 5.334 6.535 1.00 98.88 204 PHE A O 1
ATOM 1462 N N . LEU A 1 205 ? -6.417 3.584 7.726 1.00 98.81 205 LEU A N 1
ATOM 1463 C CA . LEU A 1 205 ? -6.419 4.200 9.040 1.00 98.81 205 LEU A CA 1
ATOM 1464 C C . LEU A 1 205 ? -4.966 4.324 9.493 1.00 98.81 205 LEU A C 1
ATOM 1466 O O . LEU A 1 205 ? -4.275 3.327 9.671 1.00 98.81 205 LEU A O 1
ATOM 1470 N N . LEU A 1 206 ? -4.508 5.556 9.672 1.00 98.56 206 LEU A N 1
ATOM 1471 C CA . LEU A 1 206 ? -3.154 5.900 10.084 1.00 98.56 206 LEU A CA 1
ATOM 1472 C C . LEU A 1 206 ? -3.186 6.461 11.513 1.00 98.56 206 LEU A C 1
ATOM 1474 O O . LEU A 1 206 ? -3.604 7.612 11.691 1.00 98.56 206 LEU A O 1
ATOM 1478 N N . PRO A 1 207 ? -2.778 5.691 12.538 1.00 98.44 207 PRO A N 1
ATOM 1479 C CA . PRO A 1 207 ? -2.677 6.205 13.898 1.00 98.44 207 PRO A CA 1
ATOM 1480 C C . PRO A 1 207 ? -1.709 7.386 13.955 1.00 98.44 207 PRO A C 1
ATOM 1482 O O . PRO A 1 207 ? -0.605 7.321 13.417 1.00 98.44 207 PRO A O 1
ATOM 1485 N N . THR A 1 208 ? -2.100 8.476 14.611 1.00 97.69 208 THR A N 1
ATOM 1486 C CA . THR A 1 208 ? -1.299 9.713 14.603 1.00 97.69 208 THR A CA 1
ATOM 1487 C C . THR A 1 208 ? -0.145 9.704 15.599 1.00 97.69 208 THR A C 1
ATOM 1489 O O . THR A 1 208 ? 0.591 10.685 15.674 1.00 97.69 208 THR A O 1
ATOM 1492 N N . GLN A 1 209 ? -0.003 8.630 16.376 1.00 97.12 209 GLN A N 1
ATOM 1493 C CA . GLN A 1 209 ? 1.049 8.404 17.363 1.00 97.12 209 GLN A CA 1
ATOM 1494 C C . GLN A 1 209 ? 1.471 6.928 17.331 1.00 97.12 209 GLN A C 1
ATOM 1496 O O . GLN A 1 209 ? 0.639 6.084 16.976 1.00 97.12 209 GLN A O 1
ATOM 1501 N N . PRO A 1 210 ? 2.716 6.607 17.727 1.00 97.88 210 PRO A N 1
ATOM 1502 C CA . PRO A 1 210 ? 3.146 5.233 17.959 1.00 97.88 210 PRO A CA 1
ATOM 1503 C C . PRO A 1 210 ? 2.168 4.436 18.825 1.00 97.88 210 PRO A C 1
ATOM 1505 O O . PRO A 1 210 ? 1.634 4.939 19.817 1.00 97.88 210 PRO A O 1
ATOM 1508 N N . LEU A 1 211 ? 1.962 3.175 18.462 1.00 98.25 211 LEU A N 1
ATOM 1509 C CA . LEU A 1 211 ? 1.180 2.221 19.236 1.00 98.25 211 LEU A CA 1
ATOM 1510 C C . LEU A 1 211 ? 2.072 1.581 20.302 1.00 98.25 211 LEU A C 1
ATOM 1512 O O . LEU A 1 211 ? 3.165 1.102 20.010 1.00 98.25 211 LEU A O 1
ATOM 1516 N N . SER A 1 212 ? 1.597 1.557 21.544 1.00 97.44 212 SER A N 1
ATOM 1517 C CA . SER A 1 212 ? 2.197 0.746 22.604 1.00 97.44 212 SER A CA 1
ATOM 1518 C C . SER A 1 212 ? 1.982 -0.745 22.341 1.00 97.44 212 SER A C 1
ATOM 1520 O O . SER A 1 212 ? 1.017 -1.121 21.681 1.00 97.44 212 SER A O 1
ATOM 1522 N N . ALA A 1 213 ? 2.807 -1.607 22.935 1.00 97.88 213 ALA A N 1
ATOM 1523 C CA . ALA A 1 213 ? 2.590 -3.045 22.841 1.00 97.88 213 ALA A CA 1
ATOM 1524 C C . ALA A 1 213 ? 1.191 -3.445 23.351 1.00 97.88 213 ALA A C 1
ATOM 1526 O O . ALA A 1 213 ? 0.750 -3.000 24.415 1.00 97.88 213 ALA A O 1
ATOM 1527 N N . GLY A 1 214 ? 0.492 -4.296 22.600 1.00 97.94 214 GLY A N 1
ATOM 1528 C CA . GLY A 1 214 ? -0.837 -4.765 22.983 1.00 97.94 214 GLY A CA 1
ATOM 1529 C C . GLY A 1 214 ? -1.716 -5.188 21.814 1.00 97.94 214 GLY A C 1
ATOM 1530 O O . GLY A 1 214 ? -1.323 -5.121 20.652 1.00 97.94 214 GLY A O 1
ATOM 1531 N N . THR A 1 215 ? -2.925 -5.649 22.133 1.00 98.38 215 THR A N 1
ATOM 1532 C CA . THR A 1 215 ? -3.930 -6.038 21.139 1.00 98.38 215 THR A CA 1
ATOM 1533 C C . THR A 1 215 ? -4.782 -4.844 20.742 1.00 98.38 215 THR A C 1
ATOM 1535 O O . THR A 1 215 ? -5.372 -4.180 21.596 1.00 98.38 215 THR A O 1
ATOM 1538 N N . TYR A 1 216 ? -4.876 -4.619 19.438 1.00 98.69 216 TYR A N 1
ATOM 1539 C CA . TYR A 1 216 ? -5.694 -3.583 18.832 1.00 98.69 216 TYR A CA 1
ATOM 1540 C C . TYR A 1 216 ? -6.795 -4.219 17.992 1.00 98.69 216 TYR A C 1
ATOM 1542 O O 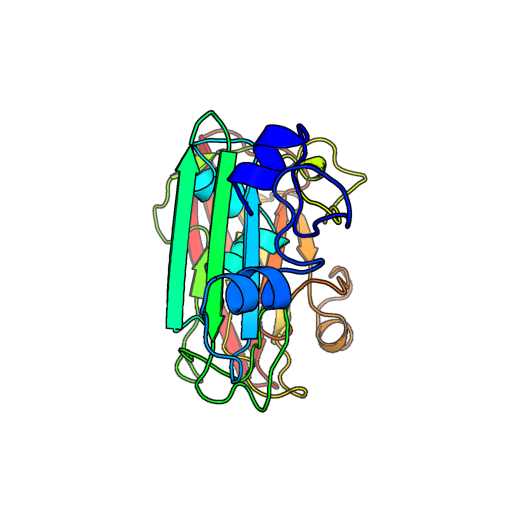. TYR A 1 216 ? -6.595 -5.267 17.385 1.00 98.69 216 TYR A O 1
ATOM 1550 N N . THR A 1 217 ? -7.959 -3.580 17.953 1.00 98.75 217 THR A N 1
ATOM 1551 C CA . THR A 1 217 ? -9.098 -3.984 17.126 1.00 98.75 217 THR A CA 1
ATOM 1552 C C . THR A 1 217 ? -9.415 -2.877 16.138 1.00 98.75 217 THR A C 1
ATOM 1554 O O . THR A 1 217 ? -9.789 -1.771 16.531 1.00 98.75 217 THR A O 1
ATOM 1557 N N . ALA A 1 218 ? -9.262 -3.174 14.854 1.00 98.69 218 ALA A N 1
ATOM 1558 C CA . ALA A 1 218 ? -9.677 -2.303 13.772 1.00 98.69 218 ALA A CA 1
ATOM 1559 C C . ALA A 1 218 ? -11.132 -2.605 13.411 1.00 98.69 218 ALA A C 1
ATOM 1561 O O . ALA A 1 218 ? -11.544 -3.763 13.338 1.00 98.69 218 ALA A O 1
ATOM 1562 N N . THR A 1 219 ? -11.923 -1.560 13.189 1.00 98.75 219 THR A N 1
ATOM 1563 C CA . THR A 1 219 ? -13.309 -1.696 12.735 1.00 98.75 219 THR A CA 1
ATOM 1564 C C . THR A 1 219 ? -13.549 -0.779 11.553 1.00 98.75 219 THR A C 1
ATOM 1566 O O . THR A 1 219 ? -13.486 0.441 11.691 1.00 98.75 219 THR A O 1
ATOM 1569 N N . PHE A 1 220 ? -13.855 -1.384 10.410 1.00 98.88 220 PHE A N 1
ATOM 1570 C CA . PHE A 1 220 ? -14.245 -0.724 9.175 1.00 98.88 220 PHE A CA 1
ATOM 1571 C C . PHE A 1 220 ? -15.751 -0.880 8.941 1.00 98.88 220 PHE A C 1
ATOM 1573 O O . PHE A 1 220 ? -16.308 -1.973 9.080 1.00 98.88 220 PHE A O 1
ATOM 1580 N N . ALA A 1 221 ? -16.396 0.201 8.521 1.00 98.75 221 ALA A N 1
ATOM 1581 C CA . ALA A 1 221 ? -17.698 0.211 7.881 1.00 98.75 221 ALA A CA 1
ATOM 1582 C C . ALA A 1 221 ? -17.699 1.254 6.757 1.00 98.75 221 ALA A C 1
ATOM 1584 O O . ALA A 1 221 ? -17.168 2.359 6.901 1.00 98.75 221 ALA A O 1
ATOM 1585 N N . GLY A 1 222 ? -18.318 0.905 5.639 1.00 98.50 222 GLY A N 1
ATOM 1586 C CA . GLY A 1 222 ? -18.364 1.748 4.457 1.00 98.50 222 GLY A CA 1
ATOM 1587 C C . GLY A 1 222 ? -19.211 1.121 3.364 1.00 98.50 222 GLY A C 1
ATOM 1588 O O . GLY A 1 222 ? -20.042 0.252 3.638 1.00 98.50 222 GLY A O 1
ATOM 1589 N N . ALA A 1 223 ? -18.994 1.541 2.122 1.00 98.38 223 ALA A N 1
ATOM 1590 C CA . ALA A 1 223 ? -19.685 0.960 0.982 1.00 98.38 223 ALA A CA 1
ATOM 1591 C C . ALA A 1 223 ? -18.808 0.903 -0.269 1.00 98.38 223 ALA A C 1
ATOM 1593 O O . ALA A 1 223 ? -18.127 1.868 -0.611 1.00 98.38 223 ALA A O 1
ATOM 1594 N N . ARG A 1 224 ? -18.883 -0.215 -0.997 1.00 97.62 224 ARG A N 1
ATOM 1595 C CA . ARG A 1 224 ? -18.352 -0.333 -2.360 1.00 97.62 224 ARG A CA 1
ATOM 1596 C C . ARG A 1 224 ? -19.486 -0.044 -3.331 1.00 97.62 224 ARG A C 1
ATOM 1598 O O . ARG A 1 224 ? -20.442 -0.814 -3.387 1.00 97.62 224 ARG A O 1
ATOM 1605 N N . ASN A 1 225 ? -19.397 1.046 -4.087 1.00 96.69 225 ASN A N 1
ATOM 1606 C CA . ASN A 1 225 ? -20.438 1.457 -5.042 1.00 96.69 225 ASN A CA 1
ATOM 1607 C C . ASN A 1 225 ? -21.852 1.472 -4.420 1.00 96.69 225 ASN A C 1
ATOM 1609 O O . ASN A 1 225 ? -22.816 1.006 -5.023 1.00 96.69 225 ASN A O 1
ATOM 1613 N N . GLY A 1 226 ? -21.966 1.948 -3.175 1.00 96.25 226 GLY A N 1
ATOM 1614 C CA . GLY A 1 226 ? -23.231 1.999 -2.431 1.00 96.25 226 GLY A CA 1
ATOM 1615 C C . GLY A 1 226 ? -23.656 0.692 -1.747 1.00 96.25 226 GLY A C 1
ATOM 1616 O O . GLY A 1 226 ? -24.581 0.718 -0.940 1.00 96.25 226 GLY A O 1
ATOM 1617 N N . VAL A 1 227 ? -22.974 -0.433 -1.986 1.00 97.31 227 VAL A N 1
ATOM 1618 C CA . VAL A 1 227 ? -23.220 -1.691 -1.264 1.00 97.31 227 VAL A CA 1
ATOM 1619 C C . VAL A 1 227 ? -22.448 -1.681 0.049 1.00 97.31 227 VAL A C 1
ATOM 1621 O O . VAL A 1 227 ? -21.220 -1.609 0.041 1.00 97.31 227 VAL A O 1
ATOM 1624 N N . ALA A 1 228 ? -23.167 -1.750 1.169 1.00 97.94 228 ALA A N 1
ATOM 1625 C CA . ALA A 1 228 ? -22.582 -1.688 2.503 1.00 97.94 228 ALA A CA 1
ATOM 1626 C C . ALA A 1 228 ? -21.645 -2.871 2.788 1.00 97.94 228 ALA A C 1
ATOM 1628 O O . ALA A 1 228 ? -21.954 -4.021 2.471 1.00 97.94 228 ALA A O 1
ATOM 1629 N N . ILE A 1 229 ? -20.510 -2.578 3.420 1.00 98.12 229 ILE A N 1
ATOM 1630 C CA . ILE A 1 229 ? -19.495 -3.551 3.828 1.00 98.12 229 ILE A CA 1
ATOM 1631 C C . ILE A 1 229 ? -18.993 -3.163 5.216 1.00 98.12 229 ILE A C 1
ATOM 1633 O O . ILE A 1 229 ? -18.757 -1.986 5.496 1.00 98.12 229 ILE A O 1
ATOM 1637 N N . SER A 1 230 ? -18.789 -4.154 6.080 1.00 98.12 230 SER A N 1
ATOM 1638 C CA . SER A 1 230 ? -18.148 -3.962 7.377 1.00 98.12 230 SER A CA 1
ATOM 1639 C C . SER A 1 230 ? -17.237 -5.132 7.735 1.00 98.12 230 SER A C 1
ATOM 1641 O O . SER A 1 230 ? -17.445 -6.267 7.302 1.00 98.12 230 SER A O 1
ATOM 1643 N N . LYS A 1 231 ? -16.204 -4.847 8.529 1.00 98.56 231 LYS A N 1
ATOM 1644 C CA . LYS A 1 231 ? -15.302 -5.848 9.104 1.00 98.56 231 LYS A CA 1
ATOM 1645 C C . LYS A 1 231 ? -14.734 -5.319 10.411 1.00 98.56 231 LYS A C 1
ATOM 1647 O O . LYS A 1 231 ? -14.335 -4.162 10.497 1.00 98.56 231 LYS A O 1
ATOM 1652 N N . SER A 1 232 ? -14.659 -6.195 11.403 1.00 98.56 232 SER A N 1
ATOM 1653 C CA . SER A 1 232 ? -13.866 -5.986 12.610 1.00 98.56 232 SER A CA 1
ATOM 1654 C C . SER A 1 232 ? -12.832 -7.105 12.709 1.00 98.56 232 SER A C 1
ATOM 1656 O O . SER A 1 232 ? -13.125 -8.249 12.337 1.00 98.56 232 SER A O 1
ATOM 1658 N N . TRP A 1 233 ? -11.608 -6.769 13.095 1.00 98.69 233 TRP A N 1
ATOM 1659 C CA . TRP A 1 233 ? -10.493 -7.708 13.213 1.00 98.69 233 TRP A CA 1
ATOM 1660 C C . TRP A 1 233 ? -9.469 -7.189 14.215 1.00 98.69 233 TRP A C 1
ATOM 1662 O O . TRP A 1 233 ? -9.453 -5.994 14.523 1.00 98.69 233 TRP A O 1
ATOM 1672 N N . SER A 1 234 ? -8.612 -8.077 14.711 1.00 98.50 234 SER A N 1
ATOM 1673 C CA . SER A 1 234 ? -7.627 -7.725 15.734 1.00 98.50 234 SER A CA 1
ATOM 1674 C C . SER A 1 234 ? -6.217 -8.142 15.345 1.00 98.50 234 SER A C 1
ATOM 1676 O O . SER A 1 234 ? -6.015 -9.188 14.734 1.00 98.50 234 SER A O 1
ATOM 1678 N N . PHE A 1 235 ? -5.241 -7.338 15.754 1.00 98.69 235 PHE A N 1
ATOM 1679 C CA . PHE A 1 235 ? -3.810 -7.584 15.583 1.00 98.69 235 PHE A CA 1
ATOM 1680 C C . PHE A 1 235 ? -3.052 -7.162 16.847 1.00 98.69 235 PHE A C 1
ATOM 1682 O O . PHE A 1 235 ? -3.629 -6.580 17.770 1.00 98.69 235 PHE A O 1
ATOM 1689 N N . THR A 1 236 ? -1.759 -7.464 16.909 1.00 98.56 236 THR A N 1
ATOM 1690 C CA . THR A 1 236 ? -0.890 -7.070 18.025 1.00 98.56 236 THR A CA 1
ATOM 1691 C C . THR A 1 236 ? 0.189 -6.105 17.563 1.00 98.56 236 THR A C 1
ATOM 1693 O O . THR A 1 236 ? 0.810 -6.332 16.531 1.00 98.56 236 THR A O 1
ATOM 1696 N N . ALA A 1 237 ? 0.411 -5.040 18.328 1.00 98.19 237 ALA A N 1
ATOM 1697 C CA . ALA A 1 237 ? 1.584 -4.187 18.175 1.00 98.19 237 ALA A CA 1
ATOM 1698 C C . ALA A 1 237 ? 2.668 -4.603 19.180 1.00 98.19 237 ALA A C 1
ATOM 1700 O O . ALA A 1 237 ? 2.328 -5.035 20.290 1.00 98.19 237 ALA A O 1
ATOM 1701 N N . TYR A 1 238 ? 3.940 -4.449 18.804 1.00 97.00 238 TYR A N 1
ATOM 1702 C CA . TYR A 1 238 ? 5.111 -4.606 19.676 1.00 97.00 238 TYR A CA 1
ATOM 1703 C C . TYR A 1 238 ? 6.076 -3.422 19.576 1.00 97.00 238 TYR A C 1
ATOM 1705 O O . TYR A 1 238 ? 6.066 -2.718 18.536 1.00 97.00 238 TYR A O 1
#

Foldseek 3Di:
DQVQCVQVVHWDAADDPPGPPDQHGGQQSNCVSVPHDQQKEKEKDKFLALCVVLLLLQAQQSVCVVVAAFADWDWDDDDSMIMIMGIWRAPRVGGYYDGQLQTHDFDDQPDKDKPPAFAAEHALKHQQVSDVVGPCPVQRIWGRKIKIFGRDNDPPKAWAFADKFKAWPPRHTFAWAKEADPNRCVVYPVRHDHDPSHDRGMMMTIGSHGDDWGKMKIWTWTDTVNHIDIDIHIYTHD

Secondary structure (DSSP, 8-state):
-HHHHHHTT--SS---TTSTT---SSHHHHHHHTT--SSSEEEEEEESSTTHHHHHHSSSHHHHHHTSS-SEEEEEEETTEEEEEEEE-TT--S-EES--TTSSSPPPTT--EEESPTT-EE-S-B-GGGSSS-S-TT-SSBPPPEEEE----STT--EEEEEEEEE-GGGPBPPEEEEE-GGGGGGS-TTPEE-TTS-TTEEEEEESSPPPSEEEEEEEEEEETTEEEEEEEEEEE-

Radius of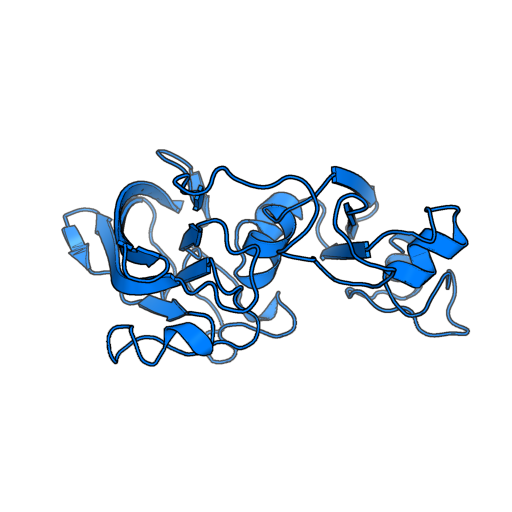 gyration: 18.2 Å; chains: 1; bounding box: 50×28×52 Å

Organism: NCBI:txid412755

Sequence (238 aa):
HLAYLKANSAVGHNETAGKPGFTGANPYEQGVAVGASKDQWISQAADGSIGCLADFRNSVYHLQGITSNQETIGLSIRDGYCVMNFGVKTGANGSGYGLPQWGGQQMATNAIAYSPIDAESVPGTFTATAESPSPAPDLPSAGHPVMFRVPAPNASDVLTVSNFILTGPAGSAVPARVLVASAAKPGSVASVISDPYVYSGVAFLLPTQPLSAGTYTATFAGARNGVAISKSWSFTAY

pLDDT: mean 95.27, std 3.3, range [82.12, 98.88]